Protein AF-A0A8J2Z0L4-F1 (afdb_monomer_lite)

Foldseek 3Di:
DEAAPLCCCVWVQLCQVVDPEDEYLAQAEPPCVLLNQLRVQLLVPAPRPRYHYLHQHQLNLFQQADLVDWAADLQFTDGNDPSSNVSSSVSLVSLLVSCLVVCAPAQEAEAEDCLRQQRTRSSNRNVSSVLVSCQVRFHKYKGWQHHEPSSVVVLLVQLVDQFFQDKDKGAGPVVSSVVSCVSSVVSVNNPDDPQFADDRIIMMGIGGHPPPPRDGHGQQQPKGAYRVCRGNVCVVDDRTDTRD

Organism: NCBI:txid1867774

Secondary structure (DSSP, 8-state):
-BSSTTHHHHHSTTTTTT-S--EEEE-SPTT-HHHHHHHHHHHHT---TT-EEEEEPP-S-TT-S-TTS--EETTEE--SSHHHHHHHHHHHHHHHHHHHHHHTT-SEEEE--TT-TTT-HHHHHHHHHHHHHHHHH-PEEEEE-EE-TTTHHHHHHHHTS--BSEEEEE---HHHHHHHHHHHHHHT---S-TTB---S-EEEEEEPPTT--PPPB--TTPEEEEGGGGBTT-TTS-SEEE--

InterPro domains:
  IPR024078 Putative deacetylase LmbE-like domain superfamily [G3DSA:3.40.50.10320] (1-188)
  IPR024078 Putative deacetylase LmbE-like domain superfamily [SSF102588] (2-174)

Structure (mmCIF, N/CA/C/O backbone):
data_AF-A0A8J2Z0L4-F1
#
_entry.id   AF-A0A8J2Z0L4-F1
#
loop_
_atom_site.group_PDB
_atom_site.i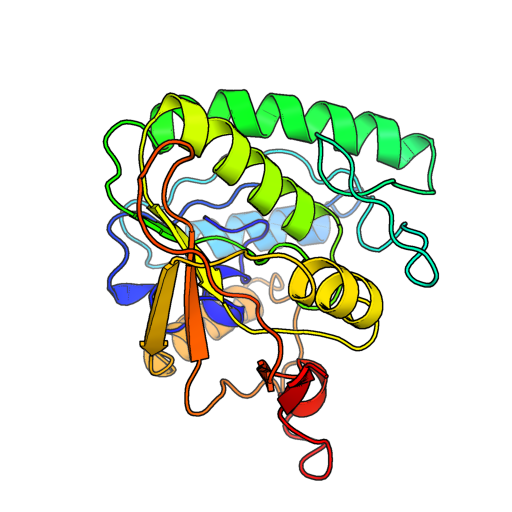d
_atom_site.type_symbol
_atom_site.label_atom_id
_atom_site.label_alt_id
_atom_site.label_comp_id
_atom_site.label_asym_id
_atom_site.label_entity_id
_atom_site.label_seq_id
_atom_site.pdbx_PDB_ins_code
_atom_site.Cartn_x
_atom_site.Cartn_y
_atom_site.Cartn_z
_atom_site.occupancy
_atom_site.B_iso_or_equiv
_atom_site.auth_seq_id
_atom_site.auth_comp_id
_atom_site.auth_asym_id
_atom_site.auth_atom_id
_atom_site.pdbx_PDB_model_num
ATOM 1 N N . MET A 1 1 ? -6.293 -4.686 0.723 1.00 95.56 1 MET A N 1
ATOM 2 C CA . MET A 1 1 ? -5.858 -4.142 -0.576 1.00 95.56 1 MET A CA 1
ATOM 3 C C . MET A 1 1 ? -4.370 -3.894 -0.530 1.00 95.56 1 MET A C 1
ATOM 5 O O . MET A 1 1 ? -3.933 -3.206 0.379 1.00 95.56 1 MET A O 1
ATOM 9 N N . VAL A 1 2 ? -3.596 -4.425 -1.472 1.00 98.31 2 VAL A N 1
ATOM 10 C CA . VAL A 1 2 ? -2.184 -4.047 -1.619 1.00 98.31 2 VAL A CA 1
ATOM 11 C C . VAL A 1 2 ? -1.804 -3.879 -3.085 1.00 98.31 2 VAL A C 1
ATOM 13 O O . VAL A 1 2 ? -2.473 -4.404 -3.976 1.00 98.31 2 VAL A O 1
ATOM 16 N N . ALA A 1 3 ? -0.747 -3.109 -3.327 1.00 98.50 3 ALA A N 1
ATOM 17 C CA . ALA A 1 3 ? -0.249 -2.818 -4.664 1.00 98.50 3 ALA A CA 1
ATOM 18 C C . ALA A 1 3 ? 0.345 -4.073 -5.302 1.00 98.50 3 ALA A C 1
ATOM 20 O O . ALA A 1 3 ? -0.135 -4.482 -6.355 1.00 98.50 3 ALA A O 1
ATOM 21 N N . HIS A 1 4 ? 1.314 -4.712 -4.648 1.00 98.19 4 HIS A N 1
ATOM 22 C CA . HIS A 1 4 ? 2.053 -5.835 -5.216 1.00 98.19 4 HIS A CA 1
ATOM 23 C C . HIS A 1 4 ? 1.941 -7.088 -4.339 1.00 98.19 4 HIS A C 1
ATOM 25 O O . HIS A 1 4 ? 1.788 -6.976 -3.123 1.00 98.19 4 HIS A O 1
ATOM 31 N N . PRO A 1 5 ? 2.055 -8.294 -4.918 1.00 97.81 5 PRO A N 1
ATOM 32 C CA . PRO A 1 5 ? 2.215 -9.506 -4.126 1.00 97.81 5 PRO A CA 1
ATOM 33 C C . PRO A 1 5 ? 3.504 -9.444 -3.306 1.00 97.81 5 PRO A C 1
ATOM 35 O O . PRO A 1 5 ? 4.559 -9.227 -3.897 1.00 97.81 5 PRO A O 1
ATOM 38 N N . ASP A 1 6 ? 3.391 -9.736 -2.009 1.00 96.88 6 ASP A N 1
ATOM 39 C CA . ASP A 1 6 ? 4.346 -9.593 -0.900 1.00 96.88 6 ASP A CA 1
ATOM 40 C C . ASP A 1 6 ? 4.101 -8.377 0.009 1.00 96.88 6 ASP A C 1
ATOM 42 O O . ASP A 1 6 ? 4.399 -8.450 1.206 1.00 96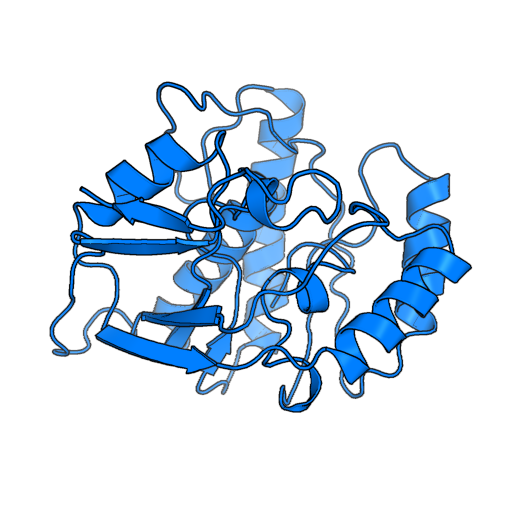.88 6 ASP A O 1
ATOM 46 N N . ASP A 1 7 ? 3.438 -7.329 -0.481 1.00 98.00 7 ASP A N 1
ATOM 47 C CA . ASP A 1 7 ? 3.068 -6.165 0.328 1.00 98.00 7 ASP A CA 1
ATOM 48 C C . ASP A 1 7 ? 2.110 -6.530 1.475 1.00 98.00 7 ASP A C 1
ATOM 50 O O . ASP A 1 7 ? 2.166 -5.920 2.545 1.00 98.00 7 ASP A O 1
ATOM 54 N N . GLU A 1 8 ? 1.238 -7.529 1.292 1.00 97.69 8 GLU A N 1
ATOM 55 C CA . GLU A 1 8 ? 0.246 -7.929 2.297 1.00 97.69 8 GLU A CA 1
ATOM 56 C C . GLU A 1 8 ? 0.913 -8.411 3.578 1.00 97.69 8 GLU A C 1
ATOM 58 O O . GLU A 1 8 ? 0.473 -8.083 4.679 1.00 97.69 8 GLU A O 1
ATOM 63 N N . ILE A 1 9 ? 2.028 -9.126 3.436 1.00 97.00 9 ILE A N 1
ATOM 64 C CA . ILE A 1 9 ? 2.814 -9.581 4.572 1.00 97.00 9 ILE A CA 1
ATOM 65 C C . ILE A 1 9 ? 3.880 -8.579 4.983 1.00 97.00 9 ILE A C 1
ATOM 67 O O . ILE A 1 9 ? 4.426 -8.760 6.058 1.00 97.00 9 ILE A O 1
ATOM 71 N N . LEU A 1 10 ? 4.213 -7.556 4.198 1.00 96.69 10 LEU A N 1
ATOM 72 C CA . LEU A 1 10 ? 5.195 -6.544 4.603 1.00 96.69 10 LEU A CA 1
ATOM 73 C C . LEU A 1 10 ? 4.558 -5.410 5.409 1.00 96.69 10 LEU A C 1
ATOM 75 O O . LEU A 1 10 ? 5.131 -4.982 6.409 1.00 96.69 10 LEU A O 1
ATOM 79 N N . TRP A 1 11 ? 3.379 -4.943 4.995 1.00 97.12 11 TRP A N 1
ATOM 80 C CA . TRP A 1 11 ? 2.794 -3.694 5.502 1.00 97.12 11 TRP A CA 1
ATOM 81 C C . TRP A 1 11 ? 1.471 -3.878 6.243 1.00 97.12 11 TRP A C 1
ATOM 83 O O . TRP A 1 11 ? 1.020 -2.943 6.906 1.00 97.12 11 TRP A O 1
ATOM 93 N N . LEU A 1 12 ? 0.851 -5.057 6.128 1.00 96.88 12 LEU A N 1
ATOM 94 C CA . LEU A 1 12 ? -0.432 -5.411 6.751 1.00 96.88 12 LEU A CA 1
ATOM 95 C C . LEU A 1 12 ? -0.375 -6.804 7.401 1.00 96.88 12 LEU A C 1
ATOM 97 O O . LEU A 1 12 ? -1.371 -7.528 7.468 1.00 96.88 12 LEU A O 1
ATOM 101 N N . SER A 1 13 ? 0.805 -7.186 7.889 1.00 95.06 13 SER A N 1
ATOM 102 C CA . SER A 1 13 ? 1.112 -8.544 8.342 1.00 95.06 13 SER A CA 1
ATOM 103 C C . SER A 1 13 ? 0.228 -9.038 9.492 1.00 95.06 13 SER A C 1
ATOM 105 O O . SER A 1 13 ? -0.040 -10.235 9.582 1.00 95.06 13 SER A O 1
ATOM 107 N N . GLY A 1 14 ? -0.265 -8.143 10.355 1.00 94.69 14 GLY A N 1
ATOM 108 C CA . GLY A 1 14 ? -1.206 -8.483 11.427 1.00 94.69 14 GLY A CA 1
ATOM 109 C C . GLY A 1 14 ? -2.625 -8.834 10.960 1.00 94.69 14 GLY A C 1
ATOM 110 O O . GLY A 1 14 ? -3.413 -9.351 11.747 1.00 94.69 14 GLY A O 1
ATOM 111 N N . LEU A 1 15 ? -2.972 -8.562 9.698 1.00 95.12 15 LEU A N 1
ATOM 112 C CA . LEU A 1 15 ? -4.344 -8.662 9.183 1.00 95.12 15 LEU A CA 1
ATOM 113 C C . LEU A 1 15 ? -4.546 -9.797 8.178 1.00 95.12 15 LEU A C 1
ATOM 115 O O . LEU A 1 15 ? -5.679 -10.198 7.936 1.00 95.12 15 LEU A O 1
ATOM 119 N N . VAL A 1 16 ? -3.470 -10.312 7.578 1.00 93.12 16 VAL A N 1
ATOM 120 C CA . VAL A 1 16 ? -3.550 -11.247 6.440 1.00 93.12 16 VAL A CA 1
ATOM 121 C C . VAL A 1 16 ? -4.409 -12.476 6.752 1.00 93.12 16 VAL A C 1
ATOM 123 O O . VAL A 1 16 ? -5.224 -12.876 5.928 1.00 93.12 16 VAL A O 1
ATOM 126 N N . SER A 1 17 ? -4.269 -13.047 7.949 1.00 91.81 17 SER A N 1
ATOM 127 C CA . SER A 1 17 ? -4.987 -14.265 8.354 1.00 91.81 17 SER A CA 1
ATOM 128 C C . SER A 1 17 ? -6.451 -14.036 8.742 1.00 91.81 17 SER A C 1
ATOM 130 O O . SER A 1 17 ? -7.216 -14.996 8.787 1.00 91.81 17 SER A O 1
ATOM 132 N N . SER A 1 18 ? -6.839 -12.798 9.057 1.00 92.25 18 SER A N 1
ATOM 133 C CA . SER A 1 18 ? -8.205 -12.433 9.462 1.00 92.25 18 SER A CA 1
ATOM 134 C C . SER A 1 18 ? -8.971 -11.670 8.381 1.00 92.25 18 SER A C 1
ATOM 136 O O . SER A 1 18 ? -10.165 -11.417 8.536 1.00 92.25 18 SER A O 1
ATOM 138 N N . ALA A 1 19 ? -8.306 -11.307 7.284 1.00 94.31 19 ALA A N 1
ATOM 139 C CA . ALA A 1 19 ? -8.928 -10.640 6.157 1.00 94.31 19 ALA A CA 1
ATOM 140 C C . ALA A 1 19 ? -9.962 -11.560 5.490 1.00 94.31 19 ALA A C 1
ATOM 142 O O . ALA A 1 19 ? -9.643 -12.675 5.082 1.00 94.31 19 ALA A O 1
ATOM 143 N N . GLY A 1 20 ? -11.192 -11.066 5.321 1.00 94.75 20 GLY A N 1
ATOM 144 C CA . GLY A 1 20 ? -12.213 -11.770 4.537 1.00 94.75 20 GLY A CA 1
ATOM 145 C C . GLY A 1 20 ? -11.834 -11.895 3.057 1.00 94.75 20 GLY A C 1
ATOM 146 O O . GLY A 1 20 ? -12.229 -12.850 2.394 1.00 94.75 20 GLY A O 1
ATOM 147 N N . GLN A 1 21 ? -11.039 -10.946 2.553 1.00 96.25 21 GLN A N 1
ATOM 148 C CA . GLN A 1 21 ? -10.487 -10.970 1.207 1.00 96.25 21 GLN A CA 1
ATOM 149 C C . GLN A 1 21 ? -9.130 -10.260 1.167 1.00 96.25 21 GLN A C 1
ATOM 151 O O . GLN A 1 21 ? -8.955 -9.192 1.759 1.00 96.25 21 GLN A O 1
ATOM 156 N N . VAL A 1 22 ? -8.178 -10.826 0.426 1.00 97.69 22 VAL A N 1
ATOM 157 C CA . VAL A 1 22 ? -6.929 -10.152 0.051 1.00 97.69 22 VAL A CA 1
ATOM 158 C C . VAL A 1 22 ? -7.002 -9.842 -1.434 1.00 97.69 22 VAL A C 1
ATOM 160 O O . VAL A 1 22 ? -7.463 -10.667 -2.217 1.00 97.69 22 VAL A O 1
ATOM 163 N N . VAL A 1 23 ? -6.561 -8.650 -1.823 1.00 98.56 23 VAL A N 1
ATOM 164 C CA . VAL A 1 23 ? -6.614 -8.212 -3.216 1.00 98.56 23 VAL A CA 1
ATOM 165 C C . VAL A 1 23 ? -5.272 -7.621 -3.617 1.00 98.56 23 VAL A C 1
ATOM 167 O O . VAL A 1 23 ? -4.786 -6.695 -2.953 1.00 98.56 23 VAL A O 1
ATOM 170 N N . PHE A 1 24 ? -4.711 -8.146 -4.702 1.00 98.69 24 PHE A N 1
ATOM 171 C CA . PHE A 1 24 ? -3.511 -7.641 -5.358 1.00 98.69 24 PHE A CA 1
ATOM 172 C C . PHE A 1 24 ? -3.906 -6.772 -6.544 1.00 98.69 24 PHE A C 1
ATOM 174 O O . PHE A 1 24 ? -4.678 -7.191 -7.406 1.00 98.69 24 PHE A O 1
ATOM 181 N N . CYS A 1 25 ? -3.404 -5.541 -6.565 1.00 98.75 25 CYS A N 1
ATOM 182 C CA . CYS A 1 25 ? -3.755 -4.585 -7.605 1.00 98.75 25 CYS A CA 1
ATOM 183 C C . CYS A 1 25 ? -2.937 -4.811 -8.879 1.00 98.75 25 CYS A C 1
ATOM 185 O O . CYS A 1 25 ? -3.502 -4.935 -9.967 1.00 98.75 25 CYS A O 1
ATOM 187 N N . PHE A 1 26 ? -1.613 -4.872 -8.741 1.00 98.50 26 PHE A N 1
ATOM 188 C CA . PHE A 1 26 ? -0.694 -4.969 -9.863 1.00 98.50 26 PHE A CA 1
ATOM 189 C C . PHE A 1 26 ? -0.184 -6.398 -10.057 1.00 98.50 26 PHE A C 1
ATOM 191 O O . PHE A 1 26 ? 0.368 -7.015 -9.144 1.00 98.50 26 PHE A O 1
ATOM 198 N N . GLY A 1 27 ? -0.356 -6.902 -11.279 1.00 95.19 27 GLY A N 1
ATOM 199 C CA . GLY A 1 27 ? 0.087 -8.223 -11.710 1.00 95.19 27 GLY A CA 1
ATOM 200 C C . GLY A 1 27 ? 1.511 -8.174 -12.238 1.00 95.19 27 GLY A C 1
ATOM 201 O O . GLY A 1 27 ? 2.464 -8.369 -11.490 1.00 95.19 27 GLY A O 1
ATOM 202 N N . ASP A 1 28 ? 1.674 -7.920 -13.533 1.00 95.44 28 ASP A N 1
ATOM 203 C CA . ASP A 1 28 ? 2.975 -7.997 -14.196 1.00 95.44 28 ASP A CA 1
ATOM 204 C C . ASP A 1 28 ? 3.846 -6.755 -13.932 1.00 95.44 28 ASP A C 1
ATOM 206 O O . ASP A 1 28 ? 3.432 -5.635 -14.252 1.00 95.44 28 ASP A O 1
ATOM 210 N N . PRO A 1 29 ? 5.075 -6.930 -13.404 1.00 95.75 29 PRO A N 1
ATOM 211 C CA . PRO A 1 29 ? 6.009 -5.831 -13.257 1.00 95.75 29 PRO A CA 1
ATOM 212 C C . PRO A 1 29 ? 6.529 -5.331 -14.606 1.00 95.75 29 PRO A C 1
ATOM 214 O O . PRO A 1 29 ? 6.881 -6.118 -15.494 1.00 95.75 29 PRO A O 1
ATOM 217 N N . PHE A 1 30 ? 6.625 -4.006 -14.727 1.00 96.62 30 PHE A N 1
ATOM 218 C CA . PHE A 1 30 ? 6.983 -3.316 -15.965 1.00 96.62 30 PHE A CA 1
ATOM 219 C C . PHE A 1 30 ? 8.345 -3.791 -16.496 1.00 96.62 30 PHE A C 1
ATOM 221 O O . PHE A 1 30 ? 9.338 -3.786 -15.765 1.00 96.62 30 PHE A O 1
ATOM 228 N N . GLU A 1 31 ? 8.376 -4.228 -17.761 1.00 96.00 31 GLU A N 1
ATOM 229 C CA . GLU A 1 31 ? 9.572 -4.707 -18.481 1.00 96.00 31 GLU A CA 1
ATOM 230 C C . GLU A 1 31 ? 10.364 -5.823 -17.768 1.00 96.00 31 GLU A C 1
ATOM 232 O O . GLU A 1 31 ? 11.568 -6.000 -17.967 1.00 96.00 31 GLU A O 1
ATOM 237 N N . ARG A 1 32 ? 9.696 -6.629 -16.930 1.00 95.62 32 ARG A N 1
ATOM 238 C CA . ARG A 1 32 ? 10.339 -7.695 -16.144 1.00 95.62 32 ARG A CA 1
ATOM 239 C C . ARG A 1 32 ? 9.655 -9.050 -16.342 1.00 95.62 32 ARG A C 1
ATOM 241 O O . ARG A 1 32 ? 9.162 -9.631 -15.375 1.00 95.62 32 ARG A O 1
ATOM 248 N N . PRO A 1 33 ? 9.686 -9.635 -17.555 1.00 96.25 33 PRO A N 1
ATOM 249 C CA . PRO A 1 33 ? 8.936 -10.855 -17.874 1.00 96.25 33 PRO A CA 1
ATOM 250 C C . PRO A 1 33 ? 9.318 -12.068 -17.009 1.00 96.25 33 PRO A C 1
ATOM 252 O O . PRO A 1 33 ? 8.460 -12.873 -16.654 1.00 96.25 33 PRO A O 1
ATOM 255 N N . LYS A 1 34 ? 10.594 -12.191 -16.608 1.00 96.06 34 LYS A N 1
ATOM 256 C CA . LYS A 1 34 ? 11.035 -13.257 -15.689 1.00 96.06 34 LYS A CA 1
ATOM 257 C C . LYS A 1 34 ? 10.409 -13.107 -14.299 1.00 96.06 34 LYS A C 1
ATOM 259 O O . LYS A 1 34 ? 9.947 -14.093 -13.733 1.00 96.06 34 LYS A O 1
ATOM 264 N N . LEU A 1 35 ? 10.369 -11.879 -13.774 1.00 95.62 35 LEU A N 1
ATOM 265 C CA . LEU A 1 35 ? 9.741 -11.593 -12.483 1.00 95.62 35 LEU A CA 1
ATOM 266 C C . LEU A 1 35 ? 8.216 -11.726 -12.570 1.00 95.62 35 LEU A C 1
ATOM 268 O O . LEU A 1 35 ? 7.610 -12.231 -11.636 1.00 95.62 35 LEU A O 1
ATOM 272 N N . ALA A 1 36 ? 7.607 -11.353 -13.697 1.00 96.94 36 ALA A N 1
ATOM 273 C CA . ALA A 1 36 ? 6.185 -11.559 -13.956 1.00 96.94 36 ALA A CA 1
ATOM 274 C C . ALA A 1 36 ? 5.799 -13.044 -13.861 1.00 96.94 36 ALA A C 1
ATOM 276 O O . ALA A 1 36 ? 4.887 -13.412 -13.123 1.00 96.94 36 ALA A O 1
ATOM 277 N N . ALA A 1 37 ? 6.552 -13.921 -14.535 1.00 97.62 37 ALA A N 1
ATOM 278 C CA . ALA A 1 37 ? 6.336 -15.364 -14.458 1.00 97.62 37 ALA A CA 1
ATOM 279 C C . ALA A 1 37 ? 6.510 -15.903 -13.026 1.00 97.62 37 ALA A C 1
ATOM 281 O O . ALA A 1 37 ? 5.658 -16.651 -12.548 1.00 97.62 37 ALA A O 1
ATOM 282 N N . ALA A 1 38 ? 7.572 -15.485 -12.330 1.00 97.75 38 ALA A N 1
ATOM 283 C CA . ALA A 1 38 ? 7.817 -15.833 -10.930 1.00 97.75 38 ALA A CA 1
ATOM 284 C C . ALA A 1 38 ? 6.669 -15.394 -10.005 1.00 97.75 38 ALA A C 1
ATOM 286 O O . ALA A 1 38 ? 6.197 -16.176 -9.180 1.00 97.75 38 ALA A O 1
ATOM 287 N N . ARG A 1 39 ? 6.185 -14.157 -10.164 1.00 97.62 39 ARG A N 1
ATOM 288 C CA . ARG A 1 39 ? 5.098 -13.580 -9.367 1.00 97.62 39 ARG A CA 1
ATOM 289 C C . ARG A 1 39 ? 3.788 -14.325 -9.589 1.00 97.62 39 ARG A C 1
ATOM 291 O O . ARG A 1 39 ? 3.176 -14.729 -8.609 1.00 97.62 39 ARG A O 1
ATOM 298 N N . ARG A 1 40 ? 3.406 -14.611 -10.840 1.00 97.69 40 ARG A N 1
ATOM 299 C CA . ARG A 1 40 ? 2.208 -15.418 -11.140 1.00 97.69 40 ARG A CA 1
ATOM 300 C C . ARG A 1 40 ? 2.266 -16.802 -10.494 1.00 97.69 40 ARG A C 1
ATOM 302 O O . ARG A 1 40 ? 1.280 -17.250 -9.918 1.00 97.69 40 ARG A O 1
ATOM 309 N N . GLN A 1 41 ? 3.425 -17.464 -10.542 1.00 98.06 41 GLN A N 1
ATOM 310 C CA . GLN A 1 41 ? 3.609 -18.757 -9.875 1.00 98.06 41 GLN A CA 1
ATOM 311 C C . GLN A 1 41 ? 3.509 -18.644 -8.350 1.00 98.06 41 GLN A C 1
ATOM 313 O O . GLN A 1 41 ? 2.895 -19.500 -7.721 1.00 98.06 41 GLN A O 1
ATOM 318 N N . ALA A 1 42 ? 4.091 -17.596 -7.759 1.00 98.06 42 ALA A N 1
ATOM 319 C CA . ALA A 1 42 ? 4.007 -17.359 -6.323 1.00 98.06 42 ALA A CA 1
ATOM 320 C C . ALA A 1 42 ? 2.561 -17.114 -5.881 1.00 98.06 42 ALA A C 1
ATOM 322 O O . ALA A 1 42 ? 2.099 -17.785 -4.965 1.00 98.06 42 ALA A O 1
ATOM 323 N N . VAL A 1 43 ? 1.846 -16.219 -6.570 1.00 97.75 43 VAL A N 1
ATOM 324 C CA . VAL A 1 43 ? 0.437 -15.889 -6.312 1.00 97.75 43 VAL A CA 1
ATOM 325 C C . VAL A 1 43 ? -0.440 -17.139 -6.381 1.00 97.75 43 VAL A C 1
ATOM 327 O O . VAL A 1 43 ? -1.188 -17.407 -5.446 1.00 97.75 43 VAL A O 1
ATOM 330 N N . ALA A 1 44 ? -0.285 -17.959 -7.425 1.00 97.19 44 ALA A N 1
ATOM 331 C CA . ALA A 1 44 ? -1.029 -19.212 -7.571 1.00 97.19 44 ALA A CA 1
ATOM 332 C C . ALA A 1 44 ? -0.735 -20.241 -6.460 1.00 97.19 44 ALA A C 1
ATOM 334 O O . ALA A 1 44 ? -1.541 -21.135 -6.214 1.00 97.19 44 ALA A O 1
ATOM 335 N N . ALA A 1 45 ? 0.419 -20.134 -5.795 1.00 97.75 45 ALA A N 1
ATOM 336 C CA . ALA A 1 45 ? 0.834 -21.021 -4.712 1.00 97.75 45 ALA A CA 1
ATOM 337 C C . ALA A 1 45 ? 0.496 -20.484 -3.307 1.00 97.75 45 ALA A C 1
ATOM 339 O O . ALA A 1 45 ? 0.751 -21.180 -2.315 1.00 97.75 45 ALA A O 1
ATOM 340 N N . LEU A 1 46 ? -0.039 -19.263 -3.184 1.00 96.81 46 LEU A N 1
ATOM 341 C CA . LEU A 1 46 ? -0.386 -18.687 -1.887 1.00 96.81 46 LEU A CA 1
ATOM 342 C C . LEU A 1 46 ? -1.623 -19.377 -1.301 1.00 96.81 46 LEU A C 1
ATOM 344 O O . LEU A 1 46 ? -2.654 -19.478 -1.963 1.00 96.81 46 LEU A O 1
ATOM 348 N N . PRO A 1 47 ? -1.577 -19.796 -0.027 1.00 93.56 47 PRO A N 1
ATOM 349 C CA . PRO A 1 47 ? -2.728 -20.373 0.653 1.00 93.56 47 PRO A CA 1
ATOM 350 C C . PRO A 1 47 ? -3.633 -19.256 1.203 1.00 93.56 47 PRO A C 1
ATOM 352 O O . PRO A 1 47 ? -3.876 -19.193 2.407 1.00 93.56 47 PRO A O 1
ATOM 355 N N . LEU A 1 48 ? -4.080 -18.357 0.322 1.00 91.38 48 LEU A N 1
ATOM 356 C CA . LEU A 1 48 ? -4.957 -17.228 0.630 1.00 91.38 48 LEU A CA 1
ATOM 357 C C . LEU A 1 48 ? -6.356 -17.486 0.058 1.00 91.38 48 LEU A C 1
ATOM 359 O O . LEU A 1 48 ? -6.571 -17.283 -1.140 1.00 91.38 48 LEU A O 1
ATOM 363 N N . PRO A 1 49 ? -7.316 -17.953 0.875 1.00 85.56 49 PRO A N 1
ATOM 364 C CA . PRO A 1 49 ? -8.683 -18.110 0.405 1.00 85.56 49 PRO A CA 1
ATOM 365 C C . PRO A 1 49 ? -9.264 -16.745 0.022 1.00 85.56 49 PRO A C 1
ATOM 367 O O . PRO A 1 49 ? -9.025 -15.744 0.692 1.00 85.56 49 PRO A O 1
ATOM 370 N N . GLY A 1 50 ? -10.018 -16.707 -1.077 1.00 86.75 50 GLY A N 1
ATOM 371 C CA . GLY A 1 50 ? -10.648 -15.475 -1.553 1.00 86.75 50 GLY A CA 1
ATOM 372 C C . GLY A 1 50 ? -9.683 -14.455 -2.160 1.00 86.75 50 GLY A C 1
ATOM 373 O O . GLY A 1 50 ? -10.094 -13.323 -2.384 1.00 86.75 50 GLY A O 1
ATOM 374 N N . LEU A 1 51 ? -8.427 -14.818 -2.442 1.00 96.50 51 LEU A N 1
ATOM 375 C CA . LEU A 1 51 ? -7.494 -13.924 -3.125 1.00 96.50 51 LEU A CA 1
ATOM 376 C C . LEU A 1 51 ? -8.060 -13.455 -4.474 1.00 96.50 51 LEU A C 1
ATOM 378 O O . LEU A 1 51 ? -8.380 -14.270 -5.339 1.00 96.50 51 LEU A O 1
ATOM 382 N N . VAL A 1 52 ? -8.129 -12.139 -4.657 1.00 97.75 52 VAL A N 1
ATOM 383 C CA . VAL A 1 52 ? -8.440 -11.504 -5.939 1.00 97.75 52 VAL A CA 1
ATOM 384 C C . VAL A 1 52 ? -7.170 -10.877 -6.487 1.00 97.75 52 VAL A C 1
ATOM 386 O O . VAL A 1 52 ? -6.531 -10.059 -5.834 1.00 97.75 52 VAL A O 1
ATOM 389 N N . ASP A 1 53 ? -6.811 -11.235 -7.709 1.00 97.62 53 ASP A N 1
ATOM 390 C CA . ASP A 1 53 ? -5.695 -10.619 -8.410 1.00 97.62 53 ASP A CA 1
ATOM 391 C C . ASP A 1 53 ? -6.231 -9.830 -9.602 1.00 97.62 53 ASP A C 1
ATOM 393 O O . ASP A 1 53 ? -6.763 -10.402 -10.555 1.00 97.62 53 ASP A O 1
ATOM 397 N N . LEU A 1 54 ? -6.135 -8.501 -9.525 1.00 98.31 54 LEU A N 1
ATOM 398 C CA . LEU A 1 54 ? -6.662 -7.612 -10.555 1.00 98.31 54 LEU A CA 1
ATOM 399 C C . LEU A 1 54 ? -5.796 -7.591 -11.809 1.00 98.31 54 LEU A C 1
ATOM 401 O O . LEU A 1 54 ? -6.281 -7.123 -12.841 1.00 98.31 54 LEU A O 1
ATOM 405 N N . GLN A 1 55 ? -4.548 -8.067 -11.738 1.00 97.38 55 GLN A N 1
ATOM 406 C CA . GLN A 1 55 ? -3.645 -8.178 -12.882 1.00 97.38 55 GLN A CA 1
ATOM 407 C C . GLN A 1 55 ? -3.487 -6.860 -13.673 1.00 97.38 55 GLN A C 1
ATOM 409 O O . GLN A 1 55 ? -3.353 -6.870 -14.898 1.00 97.38 55 GLN A O 1
ATOM 414 N N . ILE A 1 56 ? -3.522 -5.702 -12.998 1.00 98.44 56 ILE A N 1
ATOM 415 C CA . ILE A 1 56 ? -3.222 -4.412 -13.642 1.00 98.44 56 ILE A CA 1
ATOM 416 C C . ILE A 1 56 ? -1.707 -4.367 -13.910 1.00 98.44 56 ILE A C 1
ATOM 418 O O . ILE A 1 56 ? -0.931 -4.727 -13.024 1.00 98.44 56 ILE A O 1
ATOM 422 N N . PRO A 1 57 ? -1.239 -3.978 -15.106 1.00 96.88 57 PRO A N 1
ATOM 423 C CA . PRO A 1 57 ? 0.195 -3.866 -15.358 1.00 96.88 57 PRO A CA 1
ATOM 424 C C . PRO A 1 57 ? 0.811 -2.729 -14.534 1.00 96.88 57 PRO A C 1
ATOM 426 O O . PRO A 1 57 ? 0.226 -1.652 -14.413 1.00 96.88 57 PRO A O 1
ATOM 429 N N . GLU A 1 58 ? 2.014 -2.934 -13.993 1.00 98.06 58 GLU A N 1
ATOM 430 C CA . GLU A 1 58 ? 2.747 -1.840 -13.343 1.00 98.06 58 GLU A CA 1
ATOM 431 C C . GLU A 1 58 ? 3.083 -0.730 -14.358 1.00 98.06 58 GLU A C 1
ATOM 433 O O . GLU A 1 58 ? 3.459 -0.969 -15.509 1.00 98.06 58 GLU A O 1
ATOM 438 N N . SER A 1 59 ? 2.994 0.514 -13.905 1.00 97.81 59 SER A N 1
ATOM 439 C CA . SER A 1 59 ? 3.307 1.727 -14.666 1.00 97.81 59 SER A CA 1
ATOM 440 C C . SER A 1 59 ? 4.801 1.874 -14.971 1.00 97.81 59 SER A C 1
ATOM 442 O O . SER A 1 59 ? 5.192 2.593 -15.894 1.00 97.81 59 SER A O 1
ATOM 444 N N . GLY A 1 60 ? 5.655 1.228 -14.174 1.00 97.31 60 GLY A N 1
ATOM 445 C CA . GLY A 1 60 ? 7.099 1.447 -14.174 1.00 97.31 60 GLY A CA 1
ATOM 446 C C . GLY A 1 60 ? 7.533 2.733 -13.459 1.00 97.31 60 GLY A C 1
ATOM 447 O O . GLY A 1 60 ? 8.728 3.014 -13.418 1.00 97.31 60 GLY A O 1
ATOM 448 N N . ALA A 1 61 ? 6.604 3.490 -12.856 1.00 97.00 61 ALA A N 1
ATOM 449 C CA . ALA A 1 61 ? 6.915 4.738 -12.159 1.00 97.00 61 ALA A CA 1
ATOM 450 C C . ALA A 1 61 ? 7.774 4.508 -10.908 1.00 97.00 61 ALA A C 1
ATOM 452 O O . ALA A 1 61 ? 8.680 5.290 -10.654 1.00 97.00 61 ALA A O 1
ATOM 453 N N . ARG A 1 62 ? 7.548 3.423 -10.153 1.00 93.88 62 ARG A N 1
ATOM 454 C CA . ARG A 1 62 ? 8.344 2.993 -8.982 1.00 93.88 62 ARG A CA 1
ATOM 455 C C . ARG A 1 62 ? 8.642 4.111 -7.972 1.00 93.88 62 ARG A C 1
ATOM 457 O O . ARG A 1 62 ? 7.910 4.280 -7.006 1.00 93.88 62 ARG A O 1
ATOM 464 N N . PHE A 1 63 ? 9.740 4.845 -8.167 1.00 96.56 63 PHE A N 1
ATOM 465 C CA . PHE A 1 63 ? 10.219 5.924 -7.294 1.00 96.56 63 PHE A CA 1
ATOM 466 C C . PHE A 1 63 ? 10.301 7.290 -7.989 1.00 96.56 63 PHE A C 1
ATOM 468 O O . PHE A 1 63 ? 10.822 8.229 -7.387 1.00 96.56 63 PHE A O 1
ATOM 475 N N . SER A 1 64 ? 9.832 7.401 -9.232 1.00 96.75 64 SER A N 1
ATOM 476 C CA . SER A 1 64 ? 9.912 8.589 -10.084 1.00 96.75 64 SER A CA 1
ATOM 477 C C . SER A 1 64 ? 8.959 9.682 -9.606 1.00 96.75 64 SER A C 1
ATOM 479 O O . SER A 1 64 ? 7.908 9.889 -10.194 1.00 96.75 64 SER A O 1
ATOM 481 N N . ALA A 1 65 ? 9.322 10.359 -8.522 1.00 97.81 65 ALA A N 1
ATOM 482 C CA . ALA A 1 65 ? 8.672 11.557 -8.002 1.00 97.81 65 ALA A CA 1
ATOM 483 C C . ALA A 1 65 ? 9.742 12.486 -7.405 1.00 97.81 65 ALA A C 1
ATOM 485 O O . ALA A 1 65 ? 10.819 12.027 -7.006 1.00 97.81 65 ALA A O 1
ATOM 486 N N . ASP A 1 66 ? 9.457 13.785 -7.306 1.00 97.38 66 ASP A N 1
ATOM 487 C CA . ASP A 1 66 ? 10.316 14.705 -6.556 1.00 97.38 66 ASP A CA 1
ATOM 488 C C . ASP A 1 66 ? 10.080 14.518 -5.054 1.00 97.38 66 ASP A C 1
ATOM 490 O O . ASP A 1 66 ? 9.215 15.142 -4.450 1.00 97.38 66 ASP A O 1
ATOM 494 N N . TRP A 1 67 ? 10.869 13.654 -4.423 1.00 96.56 67 TRP A N 1
ATOM 495 C CA . TRP A 1 67 ? 10.760 13.393 -2.986 1.00 96.56 67 TRP A CA 1
ATOM 496 C C . TRP A 1 67 ? 11.301 14.519 -2.105 1.00 96.56 67 TRP A C 1
ATOM 498 O O . TRP A 1 67 ? 11.100 14.478 -0.894 1.00 96.56 67 TRP A O 1
ATOM 508 N N . THR A 1 68 ? 11.966 15.528 -2.674 1.00 95.81 68 THR A N 1
ATOM 509 C CA . THR A 1 68 ? 12.360 16.728 -1.922 1.00 95.81 68 THR A CA 1
ATOM 510 C C . THR A 1 68 ? 11.185 17.687 -1.766 1.00 95.81 68 THR A C 1
ATOM 512 O O . THR A 1 68 ? 11.085 18.376 -0.749 1.00 95.81 68 THR A O 1
ATOM 515 N N . ARG A 1 69 ? 10.276 17.699 -2.750 1.00 96.06 69 ARG A N 1
ATOM 516 C CA . ARG A 1 69 ? 9.050 18.504 -2.781 1.00 96.06 69 ARG A CA 1
ATOM 517 C C . ARG A 1 69 ? 7.884 17.680 -3.347 1.00 96.06 69 ARG A C 1
ATOM 519 O O . ARG A 1 69 ? 7.379 17.998 -4.424 1.00 96.06 69 ARG A O 1
ATOM 526 N N . PRO A 1 70 ? 7.454 16.616 -2.644 1.00 97.19 70 PRO A N 1
ATOM 527 C CA . PRO A 1 70 ? 6.462 15.694 -3.175 1.00 97.19 70 PRO A CA 1
ATOM 528 C C . PRO A 1 70 ? 5.114 16.393 -3.323 1.00 97.19 70 PRO A C 1
ATOM 530 O O . PRO A 1 70 ? 4.625 17.019 -2.383 1.00 97.19 70 PRO A O 1
ATOM 533 N N . ARG A 1 71 ? 4.497 16.265 -4.499 1.00 97.62 71 ARG A N 1
ATOM 534 C CA . ARG A 1 71 ? 3.175 16.829 -4.787 1.00 97.62 71 ARG A CA 1
ATOM 535 C C . ARG A 1 71 ? 2.182 15.715 -5.050 1.00 97.62 71 ARG A C 1
ATOM 537 O O . ARG A 1 71 ? 2.340 14.950 -5.998 1.00 97.62 71 ARG A O 1
ATOM 544 N N . LEU A 1 72 ? 1.163 15.619 -4.203 1.00 97.94 72 LEU A N 1
ATOM 545 C CA . LEU A 1 72 ? 0.066 14.689 -4.433 1.00 97.94 72 LEU A CA 1
ATOM 546 C C . LEU A 1 72 ? -0.819 15.177 -5.585 1.00 97.94 72 LEU A C 1
ATOM 548 O O . LEU A 1 72 ? -1.048 16.374 -5.745 1.00 97.94 72 LEU A O 1
ATOM 552 N N . THR A 1 73 ? -1.364 14.232 -6.338 1.00 97.69 73 THR A N 1
ATOM 553 C CA . THR A 1 73 ? -2.337 14.458 -7.412 1.00 97.69 73 THR A CA 1
ATOM 554 C C . THR A 1 73 ? -3.622 13.680 -7.104 1.00 97.69 73 THR A C 1
ATOM 556 O O . THR A 1 73 ? -3.624 12.834 -6.199 1.00 97.69 73 THR A O 1
ATOM 559 N N . PRO A 1 74 ? -4.722 13.905 -7.847 1.00 96.12 74 PRO A N 1
ATOM 560 C CA . PRO A 1 74 ? -5.911 13.060 -7.730 1.00 96.12 74 PRO A CA 1
ATOM 561 C C . PRO A 1 74 ? -5.621 11.567 -7.961 1.00 96.12 74 PRO A C 1
ATOM 563 O O . PRO A 1 74 ? -6.222 10.721 -7.306 1.00 96.12 74 PRO A O 1
ATOM 566 N N . SER A 1 75 ? -4.666 11.245 -8.842 1.00 96.81 75 SER A N 1
ATOM 567 C CA . SER A 1 75 ? -4.294 9.873 -9.211 1.00 96.81 75 SER A CA 1
ATOM 568 C C . SER A 1 75 ? -3.229 9.229 -8.313 1.00 96.81 75 SER A C 1
ATOM 570 O O . SER A 1 75 ? -2.907 8.054 -8.502 1.00 96.81 75 SER A O 1
ATOM 572 N N . GLY A 1 76 ? -2.658 9.971 -7.356 1.00 98.00 76 GLY A N 1
ATOM 573 C CA . GLY A 1 76 ? -1.529 9.507 -6.551 1.00 98.00 76 GLY A CA 1
ATOM 574 C C . GLY A 1 76 ? -0.565 10.631 -6.182 1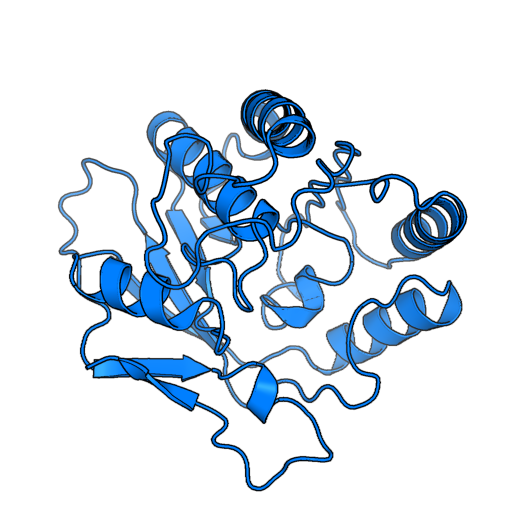.00 98.00 76 GLY A C 1
ATOM 575 O O . GLY A 1 76 ? -0.877 11.505 -5.367 1.00 98.00 76 GLY A O 1
ATOM 576 N N . ILE A 1 77 ? 0.619 10.581 -6.785 1.00 98.50 77 ILE A N 1
ATOM 577 C CA . ILE A 1 77 ? 1.697 11.567 -6.679 1.00 98.50 77 ILE A CA 1
ATOM 578 C C . ILE A 1 77 ? 2.144 11.990 -8.080 1.00 98.50 77 ILE A C 1
ATOM 580 O O . ILE A 1 77 ? 2.007 11.233 -9.040 1.00 98.50 77 ILE A O 1
ATOM 584 N N . GLU A 1 78 ? 2.683 13.197 -8.206 1.00 98.38 78 GLU A N 1
ATOM 585 C CA . GLU A 1 78 ? 3.264 13.679 -9.452 1.00 98.38 78 GLU A CA 1
ATOM 586 C C . GLU A 1 78 ? 4.478 12.828 -9.846 1.00 98.38 78 GLU A C 1
ATOM 588 O O . GLU A 1 78 ? 5.487 12.775 -9.135 1.00 98.38 78 GLU A O 1
ATOM 593 N N . VAL A 1 79 ? 4.364 12.166 -10.999 1.00 98.44 79 VAL A N 1
ATOM 594 C CA . VAL A 1 79 ? 5.424 11.334 -11.566 1.00 98.44 79 VAL A CA 1
ATOM 595 C C . VAL A 1 79 ? 6.325 12.182 -12.462 1.00 98.44 79 VAL A C 1
ATOM 597 O O . VAL A 1 79 ? 5.838 12.868 -13.357 1.00 98.44 79 VAL A O 1
ATOM 600 N N . THR A 1 80 ? 7.638 12.129 -12.225 1.00 97.62 80 THR A N 1
ATOM 601 C CA . THR A 1 80 ? 8.635 12.956 -12.937 1.00 97.62 80 THR A CA 1
ATOM 602 C C . THR A 1 80 ? 9.057 12.396 -14.295 1.00 97.62 80 THR A C 1
ATOM 604 O O . THR A 1 80 ? 9.617 13.129 -15.103 1.00 97.62 80 THR A O 1
ATOM 607 N N . ASP A 1 81 ? 8.814 11.110 -14.548 1.00 96.25 81 ASP A N 1
ATOM 608 C CA . ASP A 1 81 ? 9.061 10.466 -15.841 1.00 96.25 81 ASP A CA 1
ATOM 609 C C . ASP A 1 81 ? 7.794 10.528 -16.705 1.00 96.25 81 ASP A C 1
ATOM 611 O O . ASP A 1 81 ? 6.780 9.921 -16.360 1.00 96.25 81 ASP A O 1
ATOM 615 N N . ASP A 1 82 ? 7.837 11.254 -17.825 1.00 94.69 82 ASP A N 1
ATOM 616 C CA . ASP A 1 82 ? 6.653 11.517 -18.656 1.00 94.69 82 ASP A CA 1
ATOM 617 C C . ASP A 1 82 ? 6.011 10.234 -19.212 1.00 94.69 82 ASP A C 1
ATOM 619 O O . ASP A 1 82 ? 4.782 10.113 -19.246 1.00 94.69 82 ASP A O 1
ATOM 623 N N . ALA A 1 83 ? 6.826 9.256 -19.622 1.00 93.50 83 ALA A N 1
ATOM 624 C CA . ALA A 1 83 ? 6.334 8.004 -20.192 1.00 93.50 83 ALA A CA 1
ATOM 625 C C . ALA A 1 83 ? 5.638 7.137 -19.129 1.00 93.50 83 ALA A C 1
ATOM 627 O O . ALA A 1 83 ? 4.574 6.567 -19.383 1.00 93.50 83 ALA A O 1
ATOM 628 N N . ALA A 1 84 ? 6.216 7.041 -17.932 1.00 97.50 84 ALA A N 1
ATOM 629 C CA . ALA A 1 84 ? 5.621 6.353 -16.796 1.00 97.50 84 ALA A CA 1
ATOM 630 C C . ALA A 1 84 ? 4.409 7.103 -16.242 1.00 97.50 84 ALA A C 1
ATOM 632 O O . ALA A 1 84 ? 3.456 6.445 -15.831 1.00 97.50 84 ALA A O 1
ATOM 633 N N . ARG A 1 85 ? 4.394 8.443 -16.278 1.00 98.12 85 ARG A N 1
ATOM 634 C CA . ARG A 1 85 ? 3.261 9.261 -15.822 1.00 98.12 85 ARG A CA 1
ATOM 635 C C . ARG A 1 85 ? 1.979 8.916 -16.572 1.00 98.12 85 ARG A C 1
ATOM 637 O O . ARG A 1 85 ? 0.967 8.669 -15.927 1.00 98.12 85 ARG A O 1
ATOM 644 N N . ALA A 1 86 ? 2.027 8.818 -17.901 1.00 97.69 86 ALA A N 1
ATOM 645 C CA . ALA A 1 86 ? 0.845 8.466 -18.692 1.00 97.69 86 ALA A CA 1
ATOM 646 C C . ALA A 1 86 ? 0.270 7.088 -18.302 1.00 97.69 86 ALA A C 1
ATOM 648 O O . ALA A 1 86 ? -0.939 6.938 -18.128 1.00 97.69 86 ALA A O 1
ATOM 649 N N . ARG A 1 87 ? 1.137 6.082 -18.098 1.00 98.25 87 ARG A N 1
ATOM 650 C CA . ARG A 1 87 ? 0.716 4.746 -17.632 1.00 98.25 87 ARG A CA 1
ATOM 651 C C . ARG A 1 87 ? 0.197 4.776 -16.198 1.00 98.25 87 ARG A C 1
ATOM 653 O O . ARG A 1 87 ? -0.797 4.131 -15.897 1.00 98.25 87 ARG A O 1
ATOM 660 N N . TYR A 1 88 ? 0.851 5.535 -15.325 1.00 98.56 88 TYR A N 1
ATOM 661 C CA . TYR A 1 88 ? 0.444 5.719 -13.939 1.00 98.56 88 TYR A CA 1
ATOM 662 C C . TYR A 1 88 ? -0.955 6.341 -13.860 1.00 98.56 88 TYR A C 1
ATOM 664 O O . TYR A 1 88 ? -1.823 5.811 -13.180 1.00 98.56 88 TYR A O 1
ATOM 672 N N . GLU A 1 89 ? -1.236 7.405 -14.606 1.00 98.19 89 GLU A N 1
ATOM 673 C CA . GLU A 1 89 ? -2.566 8.027 -14.627 1.00 98.19 89 GLU A CA 1
ATOM 674 C C . GLU A 1 89 ? -3.644 7.096 -15.203 1.00 98.19 89 GLU A C 1
ATOM 676 O O . GLU A 1 89 ? -4.737 7.009 -14.642 1.00 98.19 89 GLU A O 1
ATOM 681 N N . ALA A 1 90 ? -3.328 6.331 -16.253 1.00 98.25 90 ALA A N 1
ATOM 682 C CA . ALA A 1 90 ? -4.232 5.309 -16.781 1.00 98.25 90 ALA A CA 1
ATOM 683 C C . ALA A 1 90 ? -4.518 4.195 -15.754 1.00 98.25 90 ALA A C 1
ATOM 685 O O . ALA A 1 90 ? -5.668 3.780 -15.590 1.00 98.25 90 ALA A O 1
ATOM 686 N N . ASN A 1 91 ? -3.496 3.758 -15.010 1.00 98.62 91 ASN A N 1
ATOM 687 C CA . ASN A 1 91 ? -3.635 2.752 -13.959 1.00 98.62 91 ASN A CA 1
ATOM 688 C C . ASN A 1 91 ? -4.597 3.198 -12.855 1.00 98.62 91 ASN A C 1
ATOM 690 O O . ASN A 1 91 ? -5.359 2.372 -12.363 1.00 98.62 91 ASN A O 1
ATOM 694 N N . PHE A 1 92 ? -4.623 4.484 -12.491 1.00 98.75 92 PHE A N 1
ATOM 695 C CA . PHE A 1 92 ? -5.586 4.989 -11.508 1.00 98.75 92 PHE A CA 1
ATOM 696 C C . PHE A 1 92 ? -7.037 4.759 -11.950 1.00 98.75 92 PHE A C 1
ATOM 698 O O . PHE A 1 92 ? -7.853 4.287 -11.160 1.00 98.75 92 PHE A O 1
ATOM 705 N N . LEU A 1 93 ? -7.357 5.034 -13.218 1.00 98.50 93 LEU A N 1
ATOM 706 C CA . LEU A 1 93 ? -8.701 4.801 -13.753 1.00 98.50 93 LEU A CA 1
ATOM 707 C C . LEU A 1 93 ? -9.051 3.308 -13.741 1.00 98.50 93 LEU A C 1
ATOM 709 O O . LEU A 1 93 ? -10.144 2.937 -13.318 1.00 98.50 93 LEU A O 1
ATOM 713 N N . MET A 1 94 ? -8.103 2.447 -14.128 1.00 98.69 94 MET A N 1
ATOM 714 C CA . MET A 1 94 ? -8.281 0.990 -14.072 1.00 98.69 94 MET A CA 1
ATOM 715 C C . MET A 1 94 ? -8.473 0.480 -12.642 1.00 98.69 94 MET A C 1
ATOM 717 O O . MET A 1 94 ? -9.278 -0.419 -12.417 1.00 98.69 94 MET A O 1
ATOM 721 N N . LEU A 1 95 ? -7.746 1.043 -11.674 1.00 98.75 95 LEU A N 1
ATOM 722 C CA . LEU A 1 95 ? -7.896 0.713 -10.261 1.00 98.75 95 LEU A CA 1
ATOM 723 C C . LEU A 1 95 ? -9.294 1.067 -9.773 1.00 98.75 95 LEU A C 1
ATOM 725 O O . LEU A 1 95 ? -9.960 0.212 -9.206 1.00 98.75 95 LEU A O 1
ATOM 729 N N . VAL A 1 96 ? -9.757 2.295 -10.014 1.00 98.56 96 VAL A N 1
ATOM 730 C CA . VAL A 1 96 ? -11.094 2.732 -9.588 1.00 98.56 96 VAL A CA 1
ATOM 731 C C . VAL A 1 96 ? -12.183 1.849 -10.200 1.00 98.56 96 VAL A C 1
ATOM 733 O O . VAL A 1 96 ? -13.082 1.417 -9.482 1.00 98.56 96 VAL A O 1
ATOM 736 N N . ASP A 1 97 ? -12.091 1.548 -11.495 1.00 98.50 97 ASP A N 1
ATOM 737 C CA . ASP A 1 97 ? -13.053 0.691 -12.195 1.00 98.50 97 ASP A CA 1
ATOM 738 C C . ASP A 1 97 ? -13.080 -0.737 -11.621 1.00 98.50 97 ASP A C 1
ATOM 740 O O . ASP A 1 97 ? -14.131 -1.233 -11.215 1.00 98.50 97 ASP A O 1
ATOM 744 N N . ARG A 1 98 ? -11.911 -1.378 -11.492 1.00 98.62 98 ARG A N 1
ATOM 745 C CA . ARG A 1 98 ? -11.813 -2.779 -11.051 1.00 98.62 98 ARG A CA 1
ATOM 746 C C . ARG A 1 98 ? -12.037 -2.971 -9.555 1.00 98.62 98 ARG A C 1
ATOM 748 O O . ARG A 1 98 ? -12.509 -4.030 -9.150 1.00 98.62 98 ARG A O 1
ATOM 755 N N . LEU A 1 99 ? -11.704 -1.980 -8.729 1.00 98.50 99 LEU A N 1
ATOM 756 C CA . LEU A 1 99 ? -11.894 -2.054 -7.280 1.00 98.50 99 LEU A CA 1
ATOM 757 C C . LEU A 1 99 ? -13.335 -1.798 -6.866 1.00 98.50 99 LEU A C 1
ATOM 759 O O . LEU A 1 99 ? -13.782 -2.378 -5.883 1.00 98.50 99 LEU A O 1
ATOM 763 N N . ARG A 1 100 ? -14.080 -0.971 -7.602 1.00 98.50 100 ARG A N 1
ATOM 764 C CA . ARG A 1 100 ? -15.467 -0.626 -7.266 1.00 98.50 100 ARG A CA 1
ATOM 765 C C . ARG A 1 100 ? -16.354 -1.843 -6.964 1.00 98.50 100 ARG A C 1
ATOM 767 O O . ARG A 1 100 ? -16.933 -1.862 -5.880 1.00 98.50 100 ARG A O 1
ATOM 774 N N . PRO A 1 101 ? -16.452 -2.874 -7.829 1.00 98.06 101 PRO A N 1
ATOM 775 C CA . PRO A 1 101 ? -17.267 -4.049 -7.520 1.00 98.06 101 PRO A CA 1
ATOM 776 C C . PRO A 1 101 ? -16.681 -4.910 -6.392 1.00 98.06 101 PRO A C 1
ATOM 778 O O . PRO A 1 101 ? -17.434 -5.578 -5.694 1.00 98.06 101 PRO A O 1
ATOM 781 N N . VAL A 1 102 ? -15.358 -4.896 -6.199 1.00 97.56 102 VAL A N 1
ATOM 782 C CA . VAL A 1 102 ? -14.671 -5.680 -5.156 1.00 97.56 102 VAL A CA 1
ATOM 783 C C . VAL A 1 102 ? -14.901 -5.084 -3.765 1.00 97.56 102 VAL A C 1
ATOM 785 O O . VAL A 1 102 ? -15.032 -5.821 -2.796 1.00 97.56 102 VAL A O 1
ATOM 788 N N . LEU A 1 103 ? -14.966 -3.754 -3.668 1.00 97.62 103 LEU A N 1
ATOM 789 C CA . LEU A 1 103 ? -15.138 -3.027 -2.407 1.00 97.62 103 LEU A CA 1
ATOM 790 C C . LEU A 1 103 ? -16.610 -2.793 -2.030 1.00 97.62 103 LEU A C 1
ATOM 792 O O . LEU A 1 103 ? -16.897 -2.288 -0.943 1.00 97.62 103 LEU A O 1
ATOM 796 N N . ALA A 1 104 ? -17.551 -3.128 -2.915 1.00 97.06 104 ALA A N 1
ATOM 797 C CA . ALA A 1 104 ? -18.973 -2.937 -2.670 1.00 97.06 104 ALA A CA 1
ATOM 798 C C . ALA A 1 104 ? -19.443 -3.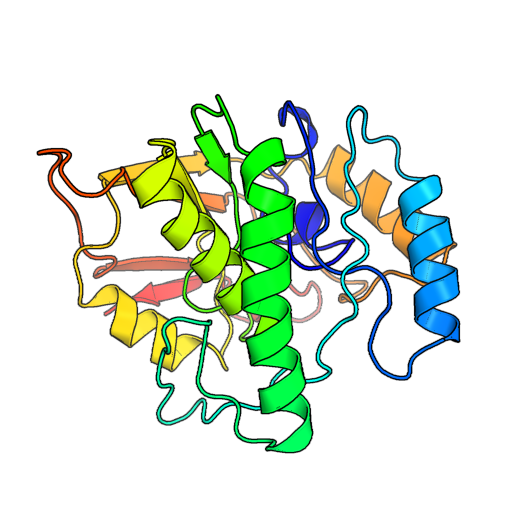766 -1.460 1.00 97.06 104 ALA A C 1
ATOM 800 O O . ALA A 1 104 ? -19.269 -4.982 -1.408 1.00 97.06 104 ALA A O 1
ATOM 801 N N . GLY A 1 105 ? -20.058 -3.098 -0.481 1.00 96.06 105 GLY A N 1
ATOM 802 C CA . GLY A 1 105 ? -20.554 -3.735 0.742 1.00 96.06 105 GLY A CA 1
ATOM 803 C C . GLY A 1 105 ? -19.486 -4.032 1.801 1.00 96.06 105 GLY A C 1
ATOM 804 O O . GLY A 1 105 ? -19.822 -4.582 2.849 1.00 96.06 105 GLY A O 1
ATOM 805 N N . CYS A 1 106 ? -18.218 -3.667 1.580 1.00 97.00 106 CYS A N 1
ATOM 806 C CA . CYS A 1 106 ? -17.203 -3.739 2.629 1.00 97.00 106 CYS A CA 1
ATOM 807 C C . CYS A 1 106 ? -17.501 -2.727 3.749 1.00 97.00 106 CYS A C 1
ATOM 809 O O . CYS A 1 106 ? -17.874 -1.591 3.480 1.00 97.00 106 CYS A O 1
ATOM 811 N N . GLY A 1 107 ? -17.285 -3.121 5.008 1.00 96.38 107 GLY A N 1
ATOM 812 C CA . GLY A 1 107 ? -17.299 -2.189 6.144 1.00 96.38 107 GLY A CA 1
ATOM 813 C C . GLY A 1 107 ? -15.937 -1.529 6.376 1.00 96.38 107 GLY A C 1
ATOM 814 O O . GLY A 1 107 ? -15.853 -0.319 6.563 1.00 96.38 107 GLY A O 1
ATOM 815 N N . ASP A 1 108 ? -14.867 -2.324 6.292 1.00 97.56 108 ASP A N 1
ATOM 816 C CA . ASP A 1 108 ? -13.480 -1.891 6.468 1.00 97.56 108 ASP A CA 1
ATOM 817 C C . ASP A 1 108 ? -12.628 -2.295 5.261 1.00 97.56 108 ASP A C 1
ATOM 819 O O . ASP A 1 108 ? -12.683 -3.438 4.800 1.00 97.56 108 ASP A O 1
ATOM 823 N N . VAL A 1 109 ? -11.775 -1.382 4.797 1.00 98.31 109 VAL A N 1
ATOM 824 C CA . VAL A 1 109 ? -10.797 -1.621 3.732 1.00 98.31 109 VAL A CA 1
ATOM 825 C C . VAL A 1 109 ? -9.409 -1.223 4.217 1.00 98.31 109 VAL A C 1
ATOM 827 O O . VAL A 1 109 ? -9.120 -0.053 4.443 1.00 98.31 109 VAL A O 1
ATOM 830 N N . TYR A 1 110 ? -8.523 -2.207 4.342 1.00 98.44 110 TYR A N 1
ATOM 831 C CA . TYR A 1 110 ? -7.129 -2.010 4.744 1.00 98.44 110 TYR A CA 1
ATOM 832 C C . TYR A 1 110 ? -6.246 -1.844 3.506 1.00 98.44 110 TYR A C 1
ATOM 834 O O . TYR A 1 110 ? -6.331 -2.663 2.585 1.00 98.44 110 TYR A O 1
ATOM 842 N N . THR A 1 111 ? -5.418 -0.803 3.463 1.00 98.62 111 THR A N 1
ATOM 843 C CA . THR A 1 111 ? -4.593 -0.457 2.299 1.00 98.62 111 THR A CA 1
ATOM 844 C C . THR A 1 111 ? -3.276 0.214 2.698 1.00 98.62 111 THR A C 1
ATOM 846 O O . THR A 1 111 ? -2.996 0.419 3.880 1.00 98.62 111 THR A O 1
ATOM 849 N N . HIS A 1 112 ? -2.458 0.532 1.698 1.00 98.56 112 HIS A N 1
ATOM 850 C CA . HIS A 1 112 ? -1.229 1.313 1.840 1.00 98.56 112 HIS A CA 1
ATOM 851 C C . HIS A 1 112 ? -1.485 2.683 2.469 1.00 98.56 112 HIS A C 1
ATOM 853 O O . HIS A 1 112 ? -2.598 3.210 2.428 1.00 98.56 112 HIS A O 1
ATOM 859 N N . ASN A 1 113 ? -0.458 3.291 3.045 1.00 97.94 113 ASN A N 1
ATOM 860 C CA . ASN A 1 113 ? -0.549 4.618 3.637 1.00 97.94 113 ASN A CA 1
ATOM 861 C C . ASN A 1 113 ? -0.395 5.753 2.608 1.00 97.94 113 ASN A C 1
ATOM 863 O O . ASN A 1 113 ? 0.100 5.534 1.497 1.00 97.94 113 ASN A O 1
ATOM 867 N N . PRO A 1 114 ? -0.805 6.992 2.957 1.00 97.38 114 PRO A N 1
ATOM 868 C CA . PRO A 1 114 ? -0.831 8.115 2.014 1.00 97.38 114 PRO A CA 1
ATOM 869 C C . PRO A 1 114 ? 0.530 8.497 1.408 1.00 97.38 114 PRO A C 1
ATOM 871 O O . PRO A 1 114 ? 0.577 9.243 0.431 1.00 97.38 114 PRO A O 1
ATOM 874 N N . TRP A 1 115 ? 1.640 8.024 1.984 1.00 97.75 115 TRP A N 1
ATOM 875 C CA . TRP A 1 115 ? 3.005 8.329 1.548 1.00 97.75 115 TRP A CA 1
ATOM 876 C C . TRP A 1 115 ? 3.763 7.116 0.980 1.00 97.75 115 TRP A C 1
ATOM 878 O O . TRP A 1 115 ? 4.955 7.226 0.673 1.00 97.75 115 TRP A O 1
ATOM 888 N N . GLY A 1 116 ? 3.082 5.980 0.801 1.00 97.75 116 GLY A N 1
ATOM 889 C CA . GLY A 1 116 ? 3.588 4.789 0.117 1.00 97.75 116 GLY A CA 1
ATOM 890 C C . GLY A 1 116 ? 4.738 4.092 0.834 1.00 97.75 116 GLY A C 1
ATOM 891 O O . GLY A 1 116 ? 5.721 3.721 0.187 1.00 97.75 116 GLY A O 1
ATOM 892 N N . GLU A 1 117 ? 4.657 3.994 2.163 1.00 97.19 117 GLU A N 1
ATOM 893 C CA . GLU A 1 117 ? 5.599 3.304 3.048 1.00 97.19 117 GLU A CA 1
ATOM 894 C C . GLU A 1 117 ? 7.037 3.770 2.828 1.00 97.19 117 GLU A C 1
ATOM 896 O O . GLU A 1 117 ? 7.455 4.769 3.401 1.00 97.19 117 GLU A O 1
ATOM 901 N N . TYR A 1 118 ? 7.803 3.090 1.974 1.00 96.25 118 TYR A N 1
ATOM 902 C CA . TYR A 1 118 ? 9.188 3.408 1.620 1.00 96.25 118 TYR A CA 1
ATOM 903 C C . TYR A 1 118 ? 9.321 4.368 0.417 1.00 96.25 118 TYR A C 1
ATOM 905 O O . TYR A 1 118 ? 10.424 4.588 -0.098 1.00 96.25 118 TYR A O 1
ATOM 913 N N . GLY A 1 119 ? 8.205 4.963 -0.006 1.00 97.50 119 GLY A N 1
ATOM 914 C CA . GLY A 1 119 ? 8.095 5.918 -1.102 1.00 97.50 119 GLY A CA 1
ATOM 915 C C . GLY A 1 119 ? 7.890 5.253 -2.457 1.00 97.50 119 GLY A C 1
ATOM 916 O O . GLY A 1 119 ? 8.522 5.677 -3.419 1.00 97.50 119 GLY A O 1
ATOM 917 N N . HIS A 1 120 ? 7.080 4.195 -2.537 1.00 97.94 120 HIS A N 1
ATOM 918 C CA . HIS A 1 120 ? 6.684 3.607 -3.818 1.00 97.94 120 HIS A CA 1
ATOM 919 C C . HIS A 1 120 ? 5.446 4.331 -4.368 1.00 97.94 120 HIS A C 1
ATOM 921 O O . HIS A 1 120 ? 4.413 4.402 -3.702 1.00 97.94 120 HIS A O 1
ATOM 927 N N . THR A 1 121 ? 5.520 4.874 -5.583 1.00 98.56 121 THR A N 1
ATOM 928 C CA . THR A 1 121 ? 4.453 5.725 -6.143 1.00 98.56 121 THR A CA 1
ATOM 929 C C . THR A 1 121 ? 3.142 4.961 -6.341 1.00 98.56 121 THR A C 1
ATOM 931 O O . THR A 1 121 ? 2.064 5.509 -6.118 1.00 98.56 121 THR A O 1
ATOM 934 N N . GLU A 1 122 ? 3.203 3.680 -6.703 1.00 98.62 122 GLU A N 1
ATOM 935 C CA . GLU A 1 122 ? 2.014 2.827 -6.877 1.00 98.62 122 GLU A CA 1
ATOM 936 C C . GLU A 1 122 ? 1.317 2.468 -5.558 1.00 98.62 122 GLU A C 1
ATOM 938 O O . GLU A 1 122 ? 0.115 2.220 -5.552 1.00 98.62 122 GLU A O 1
ATOM 943 N N . HIS A 1 123 ? 2.020 2.529 -4.424 1.00 98.75 123 HIS A N 1
ATOM 944 C CA . HIS A 1 123 ? 1.379 2.359 -3.119 1.00 98.75 123 HIS A CA 1
ATOM 945 C C . HIS A 1 123 ? 0.488 3.567 -2.812 1.00 98.75 123 HIS A C 1
ATOM 947 O O . HIS A 1 123 ? -0.677 3.410 -2.446 1.00 98.75 123 HIS A O 1
ATOM 953 N N . ILE A 1 124 ? 1.006 4.773 -3.080 1.00 98.75 124 ILE A N 1
ATOM 954 C CA . ILE A 1 124 ? 0.251 6.031 -2.973 1.00 98.75 124 ILE A CA 1
ATOM 955 C C . ILE A 1 124 ? -0.958 6.007 -3.915 1.00 98.75 124 ILE A C 1
ATOM 957 O O . ILE A 1 124 ? -2.052 6.411 -3.529 1.00 98.75 124 ILE A O 1
ATOM 961 N N . GLN A 1 125 ? -0.788 5.506 -5.140 1.00 98.75 125 GLN A N 1
ATOM 962 C CA . GLN A 1 125 ? -1.883 5.399 -6.105 1.00 98.75 125 GLN A CA 1
ATOM 963 C C . GLN A 1 125 ? -3.003 4.473 -5.628 1.00 98.75 125 GLN A C 1
ATOM 965 O O . GLN A 1 125 ? -4.174 4.837 -5.718 1.00 98.75 125 GLN A O 1
ATOM 970 N N . VAL A 1 126 ? -2.661 3.297 -5.097 1.00 98.81 126 VAL A N 1
ATOM 971 C CA . VAL A 1 126 ? -3.652 2.361 -4.550 1.00 98.81 126 VAL A CA 1
ATOM 972 C C . VAL A 1 126 ? -4.370 2.976 -3.353 1.00 98.81 126 VAL A C 1
ATOM 974 O O . VAL A 1 126 ? -5.595 2.897 -3.279 1.00 98.81 126 VAL A O 1
ATOM 977 N N . HIS A 1 127 ? -3.647 3.656 -2.457 1.00 98.38 127 HIS A N 1
ATOM 978 C CA . HIS A 1 127 ? -4.266 4.419 -1.373 1.00 98.38 127 HIS A CA 1
ATOM 979 C C . HIS A 1 127 ? -5.270 5.451 -1.917 1.00 98.38 127 HIS A C 1
ATOM 981 O O . HIS A 1 127 ? -6.416 5.495 -1.470 1.00 98.38 127 HIS A O 1
ATOM 987 N N . ARG A 1 128 ? -4.883 6.243 -2.929 1.00 97.69 128 ARG A N 1
ATOM 988 C CA . ARG A 1 128 ? -5.768 7.240 -3.555 1.00 97.69 128 ARG A CA 1
ATOM 989 C C . ARG A 1 128 ? -7.003 6.619 -4.201 1.00 97.69 128 ARG A C 1
ATOM 991 O O . ARG A 1 128 ? -8.091 7.149 -4.005 1.00 97.69 128 ARG A O 1
ATOM 998 N N . ALA A 1 129 ? -6.860 5.516 -4.934 1.00 98.44 129 ALA A N 1
ATOM 999 C CA . ALA A 1 129 ? -7.987 4.839 -5.575 1.00 98.44 129 ALA A CA 1
ATOM 1000 C C . ALA A 1 129 ? -8.988 4.295 -4.540 1.00 98.44 129 ALA A C 1
ATOM 1002 O O . ALA A 1 129 ? -10.195 4.460 -4.705 1.00 98.44 129 ALA A O 1
ATOM 1003 N N . VAL A 1 130 ? -8.491 3.719 -3.439 1.00 98.00 130 VAL A N 1
ATOM 1004 C CA . VAL A 1 130 ? -9.333 3.265 -2.322 1.00 98.00 130 VAL A CA 1
ATOM 1005 C C . VAL A 1 130 ? -10.064 4.444 -1.675 1.00 98.00 130 VAL A C 1
ATOM 1007 O O . VAL A 1 130 ? -11.279 4.387 -1.520 1.00 98.00 130 VAL A O 1
ATOM 1010 N N . VAL A 1 131 ? -9.373 5.543 -1.359 1.00 95.62 131 VAL A N 1
ATOM 1011 C CA . VAL A 1 131 ? -10.010 6.730 -0.756 1.00 95.62 131 VAL A CA 1
ATOM 1012 C C . VAL A 1 131 ? -11.018 7.395 -1.704 1.00 95.62 131 VAL A C 1
ATOM 1014 O O . VAL A 1 131 ? -12.049 7.887 -1.253 1.00 95.62 131 VAL A O 1
ATOM 1017 N N . ALA A 1 132 ? -10.773 7.384 -3.017 1.00 95.62 132 ALA A N 1
ATOM 1018 C CA . ALA A 1 132 ? -11.737 7.886 -3.995 1.00 95.62 132 ALA A CA 1
ATOM 1019 C C . ALA A 1 132 ? -13.040 7.065 -3.984 1.00 95.62 132 ALA A C 1
ATOM 1021 O O . ALA A 1 132 ? -14.126 7.637 -4.014 1.00 95.62 132 ALA A O 1
ATOM 1022 N N . LEU A 1 133 ? -12.937 5.735 -3.879 1.00 97.44 133 LEU A N 1
ATOM 1023 C CA . LEU A 1 133 ? -14.093 4.839 -3.778 1.00 97.44 133 LEU A CA 1
ATOM 1024 C C . LEU A 1 133 ? -14.763 4.868 -2.402 1.00 97.44 133 LEU A C 1
ATOM 1026 O O . LEU A 1 133 ? -15.962 4.625 -2.314 1.00 97.44 133 LEU A O 1
ATOM 1030 N N . GLN A 1 134 ? -14.036 5.202 -1.335 1.00 96.00 134 GLN A N 1
ATOM 1031 C CA . GLN A 1 134 ? -14.615 5.373 -0.000 1.00 96.00 134 GLN A CA 1
ATOM 1032 C C . GLN A 1 134 ? -15.733 6.421 0.000 1.00 96.00 134 GLN A C 1
ATOM 1034 O O . GLN A 1 134 ? -16.760 6.209 0.638 1.00 96.00 134 GLN A O 1
ATOM 1039 N N . ALA A 1 135 ? -15.540 7.543 -0.700 1.00 87.44 135 ALA A N 1
ATOM 1040 C CA . ALA A 1 135 ? -16.539 8.610 -0.767 1.00 87.44 135 ALA A CA 1
ATOM 1041 C C . ALA A 1 135 ? -17.859 8.144 -1.406 1.00 87.44 135 ALA A C 1
ATOM 1043 O O . ALA A 1 135 ? -18.917 8.682 -1.101 1.00 87.44 135 ALA A O 1
ATOM 1044 N N . GLU A 1 136 ? -17.788 7.138 -2.275 1.00 93.44 136 GLU A N 1
ATOM 1045 C CA . GLU A 1 136 ? -18.942 6.546 -2.943 1.00 93.44 136 GLU A CA 1
ATOM 1046 C C . GLU A 1 136 ? -19.555 5.384 -2.149 1.00 93.44 136 GLU A C 1
ATOM 1048 O O . GLU A 1 136 ? -20.774 5.272 -2.062 1.00 93.44 136 GLU A O 1
ATOM 1053 N N . LEU A 1 137 ? -18.717 4.508 -1.590 1.00 96.50 137 LEU A N 1
ATOM 1054 C CA . LEU A 1 137 ? -19.132 3.213 -1.043 1.00 96.50 137 LEU A CA 1
ATOM 1055 C C . LEU A 1 137 ? -19.261 3.197 0.489 1.00 96.50 137 LEU A C 1
ATOM 1057 O O . LEU A 1 137 ? -19.804 2.245 1.040 1.00 96.50 137 LEU A O 1
ATOM 1061 N N . GLY A 1 138 ? -18.776 4.229 1.185 1.00 95.75 138 GLY A N 1
ATOM 1062 C CA . GLY A 1 138 ? -19.031 4.444 2.613 1.00 95.75 138 GLY A CA 1
ATOM 1063 C C . GLY A 1 138 ? -18.250 3.557 3.593 1.00 95.75 138 GLY A C 1
ATOM 1064 O O . GLY A 1 138 ? -18.546 3.580 4.784 1.00 95.75 138 GLY A O 1
ATOM 1065 N N . PHE A 1 139 ? -17.248 2.798 3.143 1.00 97.12 139 PHE A N 1
ATOM 1066 C CA . PHE A 1 139 ? -16.406 1.975 4.025 1.00 97.12 139 PHE A CA 1
ATOM 1067 C C . PHE A 1 139 ? -15.374 2.801 4.808 1.00 97.12 139 PHE A C 1
ATOM 1069 O O . PHE A 1 139 ? -14.957 3.878 4.381 1.00 97.12 139 PHE A O 1
ATOM 1076 N N . THR A 1 140 ? -14.864 2.271 5.919 1.00 97.44 140 THR A N 1
ATOM 1077 C CA . THR A 1 140 ? -13.718 2.857 6.633 1.00 97.44 140 THR A CA 1
ATOM 1078 C C . THR A 1 140 ? -12.410 2.403 5.994 1.00 97.44 140 THR A C 1
ATOM 1080 O O . THR A 1 140 ? -12.179 1.210 5.805 1.00 97.44 140 THR A O 1
ATOM 1083 N N . THR A 1 141 ? -11.528 3.346 5.667 1.00 97.56 141 THR A N 1
ATOM 1084 C CA . THR A 1 141 ? -10.195 3.035 5.136 1.00 97.56 141 THR A CA 1
ATOM 1085 C C . THR A 1 141 ? -9.215 2.940 6.291 1.00 97.56 141 THR A C 1
ATOM 1087 O O . THR A 1 141 ? -9.170 3.835 7.125 1.00 97.56 141 THR A O 1
ATOM 1090 N N . TRP A 1 142 ? -8.395 1.898 6.331 1.00 98.25 142 TRP A N 1
ATOM 1091 C CA . TRP A 1 142 ? -7.353 1.722 7.336 1.00 98.25 142 TRP A CA 1
ATOM 1092 C C . TRP A 1 142 ? -5.981 1.633 6.673 1.00 98.25 142 TRP A C 1
ATOM 1094 O O . TRP A 1 142 ? -5.828 0.934 5.672 1.00 98.25 142 TRP A O 1
ATOM 1104 N N . PHE A 1 143 ? -4.969 2.286 7.242 1.00 97.75 143 PHE A N 1
ATOM 1105 C CA . PHE A 1 143 ? -3.589 2.214 6.750 1.00 97.75 143 PHE A CA 1
ATOM 1106 C C . PHE A 1 143 ? -2.568 2.080 7.884 1.00 97.75 143 PHE A C 1
ATOM 1108 O O . PHE A 1 143 ? -2.841 2.467 9.019 1.00 97.75 143 PHE A O 1
ATOM 1115 N N . SER A 1 144 ? -1.388 1.529 7.590 1.00 96.50 144 SER A N 1
ATOM 1116 C CA . SER A 1 144 ? -0.335 1.257 8.578 1.00 96.50 144 SER A CA 1
ATOM 1117 C C . SER A 1 144 ? 0.709 2.376 8.704 1.00 96.50 144 SER A C 1
ATOM 1119 O O . SER A 1 144 ? 0.880 3.226 7.828 1.00 96.50 144 SER A O 1
ATOM 1121 N N . ASN A 1 145 ? 1.445 2.384 9.817 1.00 96.44 145 ASN A N 1
ATOM 1122 C CA . ASN A 1 145 ? 2.360 3.461 10.208 1.00 96.44 145 ASN A CA 1
ATOM 1123 C C . ASN A 1 145 ? 3.798 3.348 9.660 1.00 96.44 145 ASN A C 1
ATOM 1125 O O . ASN A 1 145 ? 4.712 3.937 10.238 1.00 96.44 145 ASN A O 1
ATOM 1129 N N . TYR A 1 146 ? 4.046 2.596 8.587 1.00 97.19 146 TYR A N 1
ATOM 1130 C CA . TYR A 1 146 ? 5.395 2.434 8.027 1.00 97.19 146 TYR A CA 1
ATOM 1131 C C . TYR A 1 146 ? 5.872 3.671 7.262 1.00 97.19 146 TYR A C 1
ATOM 1133 O O . TYR A 1 146 ? 5.115 4.289 6.524 1.00 97.19 146 TYR A O 1
ATOM 1141 N N . VAL A 1 147 ? 7.154 4.015 7.367 1.00 97.31 147 VAL A N 1
ATOM 1142 C CA . VAL A 1 147 ? 7.762 5.137 6.643 1.00 97.31 147 VAL A CA 1
ATOM 1143 C C . VAL A 1 147 ? 9.204 4.832 6.247 1.00 97.31 147 VAL A C 1
ATOM 1145 O O . VAL A 1 147 ? 9.922 4.116 6.942 1.00 97.31 147 VAL A O 1
ATOM 1148 N N . GLY A 1 148 ? 9.663 5.400 5.138 1.00 95.56 148 GLY A N 1
ATOM 1149 C CA . GLY A 1 148 ? 11.056 5.363 4.714 1.00 95.56 148 GLY A CA 1
ATOM 1150 C C . GLY A 1 148 ? 11.662 6.754 4.630 1.00 95.56 148 GLY A C 1
ATOM 1151 O O . GLY A 1 148 ? 10.974 7.769 4.657 1.00 95.56 148 GLY A O 1
ATOM 1152 N N . ALA A 1 149 ? 12.986 6.813 4.485 1.00 94.44 149 ALA A N 1
ATOM 1153 C CA . ALA A 1 149 ? 13.686 8.089 4.333 1.00 94.44 149 ALA A CA 1
ATOM 1154 C C . ALA A 1 149 ? 13.175 8.902 3.129 1.00 94.44 149 ALA A C 1
ATOM 1156 O O . ALA A 1 149 ? 13.117 10.123 3.205 1.00 94.44 149 ALA A O 1
ATOM 1157 N N . ARG A 1 150 ? 12.785 8.212 2.049 1.00 95.94 150 ARG A N 1
ATOM 1158 C CA . ARG A 1 150 ? 12.275 8.814 0.814 1.00 95.94 150 ARG A CA 1
ATOM 1159 C C . ARG A 1 150 ? 10.891 9.442 0.991 1.00 95.94 150 ARG A C 1
ATOM 1161 O O . ARG A 1 150 ? 10.690 10.571 0.575 1.00 95.94 150 ARG A O 1
ATOM 1168 N N . SER A 1 151 ? 9.960 8.727 1.615 1.00 97.12 151 SER A N 1
ATOM 1169 C CA . SER A 1 151 ? 8.583 9.183 1.848 1.00 97.12 151 SER A CA 1
ATOM 1170 C C . SER A 1 151 ? 8.447 10.140 3.032 1.00 97.12 151 SER A C 1
ATOM 1172 O O . SER A 1 151 ? 7.401 10.761 3.193 1.00 97.12 151 SER A O 1
ATOM 1174 N N . TRP A 1 152 ? 9.496 10.295 3.848 1.00 96.19 152 TRP A N 1
ATOM 1175 C CA . TRP A 1 152 ? 9.481 11.138 5.044 1.00 96.19 152 TRP A CA 1
ATOM 1176 C C . TRP A 1 152 ? 8.984 12.576 4.805 1.00 96.19 152 TRP A C 1
ATOM 1178 O O . TRP A 1 152 ? 8.149 13.027 5.590 1.00 96.19 152 TRP A O 1
ATOM 1188 N N . PRO A 1 153 ? 9.409 13.304 3.750 1.00 96.56 153 PRO A N 1
ATOM 1189 C CA . PRO A 1 153 ? 8.895 14.651 3.494 1.00 96.56 153 PRO A CA 1
ATOM 1190 C C . PRO A 1 153 ? 7.382 14.674 3.251 1.00 96.56 153 PRO A C 1
ATOM 1192 O O . PRO A 1 153 ? 6.700 15.550 3.774 1.00 96.56 153 PRO A O 1
ATOM 1195 N N . LEU A 1 154 ? 6.847 13.676 2.540 1.00 96.94 154 LEU A N 1
ATOM 1196 C CA . LEU A 1 154 ? 5.410 13.552 2.293 1.00 96.94 154 LEU A CA 1
AT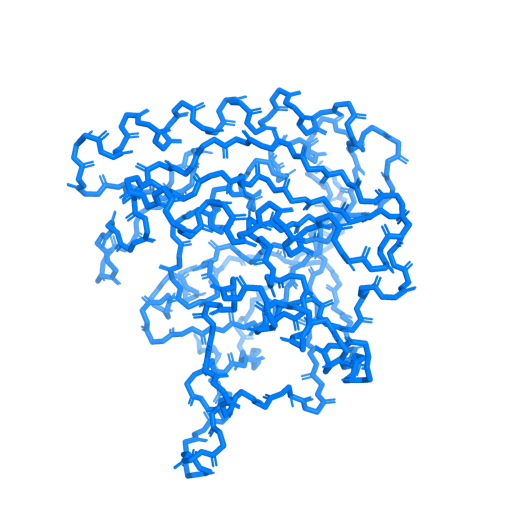OM 1197 C C . LEU A 1 154 ? 4.645 13.163 3.564 1.00 96.94 154 LEU A C 1
ATOM 1199 O O . LEU A 1 154 ? 3.605 13.746 3.848 1.00 96.94 154 LEU A O 1
ATOM 1203 N N . ALA A 1 155 ? 5.177 12.231 4.359 1.00 96.56 155 ALA A N 1
ATOM 1204 C CA . ALA A 1 155 ? 4.580 11.847 5.636 1.00 96.56 155 ALA A CA 1
ATOM 1205 C C . ALA A 1 155 ? 4.451 13.049 6.587 1.00 96.56 155 ALA A C 1
ATOM 1207 O O . ALA A 1 155 ? 3.416 13.217 7.222 1.00 96.56 155 ALA A O 1
ATOM 1208 N N . ARG A 1 156 ? 5.470 13.921 6.642 1.00 95.06 156 ARG A N 1
ATOM 1209 C CA . ARG A 1 156 ? 5.421 15.167 7.427 1.00 95.06 156 ARG A CA 1
ATOM 1210 C C . ARG A 1 156 ? 4.378 16.151 6.918 1.00 95.06 156 ARG A C 1
ATOM 1212 O O . ARG A 1 156 ? 3.742 16.811 7.728 1.00 95.06 156 ARG A O 1
ATOM 1219 N N . GLU A 1 157 ? 4.220 16.268 5.604 1.00 93.81 157 GLU A N 1
ATOM 1220 C CA . GLU A 1 157 ? 3.212 17.159 5.031 1.00 93.81 157 GLU A CA 1
ATOM 1221 C C . GLU A 1 157 ? 1.793 16.666 5.334 1.00 93.81 157 GLU A C 1
ATOM 1223 O O . GLU A 1 157 ? 0.955 17.441 5.782 1.00 93.81 157 GLU A O 1
ATOM 1228 N N . VAL A 1 158 ? 1.550 15.360 5.185 1.00 93.12 158 VAL A N 1
ATOM 1229 C CA . VAL A 1 158 ? 0.267 14.733 5.538 1.00 93.12 158 VAL A CA 1
ATOM 1230 C C . VAL A 1 158 ? -0.017 14.854 7.036 1.00 93.12 158 VAL A C 1
ATOM 1232 O O . VAL A 1 158 ? -1.151 15.122 7.418 1.00 93.12 158 VAL A O 1
ATOM 1235 N N . ALA A 1 159 ? 1.000 14.707 7.891 1.00 90.19 159 ALA A N 1
ATOM 1236 C CA . ALA A 1 159 ? 0.839 14.741 9.343 1.00 90.19 159 ALA A CA 1
ATOM 1237 C C . ALA A 1 159 ? 0.308 16.070 9.894 1.00 90.19 159 ALA A C 1
ATOM 1239 O O . ALA A 1 159 ? -0.316 16.059 10.950 1.00 90.19 159 ALA A O 1
ATOM 1240 N N . ARG A 1 160 ? 0.524 17.176 9.169 1.00 89.50 160 ARG A N 1
ATOM 1241 C CA . ARG A 1 160 ? 0.038 18.525 9.512 1.00 89.50 160 ARG A CA 1
ATOM 1242 C C . ARG A 1 160 ? -1.462 18.709 9.297 1.00 89.50 160 ARG A C 1
ATOM 1244 O O . ARG A 1 160 ? -1.986 19.779 9.581 1.00 89.50 160 ARG A O 1
ATOM 1251 N N . GLN A 1 161 ? -2.133 17.719 8.715 1.00 89.81 161 GLN A N 1
ATOM 1252 C CA . GLN A 1 161 ? -3.558 17.769 8.434 1.00 89.81 161 GLN A CA 1
ATOM 1253 C C . GLN A 1 161 ? -4.277 16.683 9.240 1.00 89.81 161 GLN A C 1
ATOM 1255 O O . GLN A 1 161 ? -3.763 15.566 9.353 1.00 89.81 161 GLN A O 1
ATOM 1260 N N . PRO A 1 162 ? -5.481 16.960 9.769 1.00 89.69 162 PRO A N 1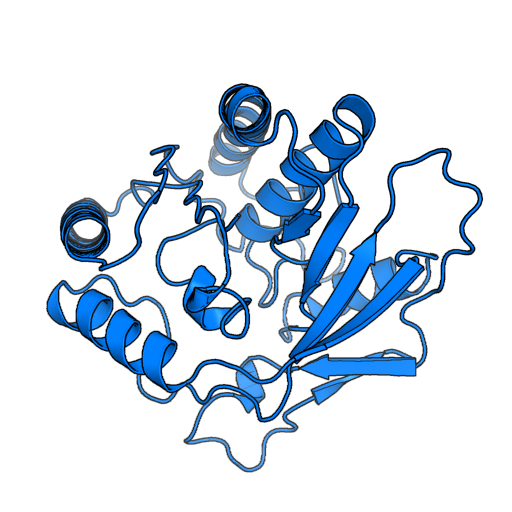
ATOM 1261 C CA . PRO A 1 162 ? -6.303 15.932 10.388 1.00 89.69 162 PRO A CA 1
ATOM 1262 C C . PRO A 1 162 ? -6.637 14.810 9.394 1.00 89.69 162 PRO A C 1
ATOM 1264 O O . PRO A 1 162 ? -7.368 15.022 8.423 1.00 89.69 162 PRO A O 1
ATOM 1267 N N . CYS A 1 163 ? -6.106 13.608 9.622 1.00 89.69 163 CYS A N 1
ATOM 1268 C CA . CYS A 1 163 ? -6.138 12.525 8.636 1.00 89.69 163 CYS A CA 1
ATOM 1269 C C . CYS A 1 163 ? -6.607 11.168 9.180 1.00 89.69 163 CYS A C 1
ATOM 1271 O O . CYS A 1 163 ? -6.681 10.212 8.410 1.00 89.69 163 CYS A O 1
ATOM 1273 N N . TRP A 1 164 ? -6.937 11.055 10.471 1.00 94.19 164 TRP A N 1
ATOM 1274 C CA . TRP A 1 164 ? -7.455 9.809 11.046 1.00 94.19 164 TRP A CA 1
ATOM 1275 C C . TRP A 1 164 ? -8.499 10.045 12.144 1.00 94.19 164 TRP A C 1
ATOM 1277 O O . TRP A 1 164 ? -8.498 11.094 12.774 1.00 94.19 164 TRP A O 1
ATOM 1287 N N . THR A 1 165 ? -9.396 9.083 12.366 1.00 94.88 165 THR A N 1
ATOM 1288 C CA . THR A 1 165 ? -10.492 9.148 13.360 1.00 94.88 165 THR A CA 1
ATOM 1289 C C . THR A 1 165 ? -10.328 8.139 14.496 1.00 94.88 165 THR A C 1
ATOM 1291 O O . THR A 1 165 ? -10.734 8.389 15.626 1.00 94.88 165 THR A O 1
ATOM 1294 N N . ALA A 1 166 ? -9.680 7.006 14.229 1.00 95.25 166 ALA A N 1
ATOM 1295 C CA . ALA A 1 166 ? -9.309 6.018 15.235 1.00 95.25 166 ALA A CA 1
ATOM 1296 C C . ALA A 1 166 ? -7.928 5.433 14.929 1.00 95.25 166 ALA A C 1
ATOM 1298 O O . ALA A 1 166 ? -7.461 5.477 13.791 1.00 95.25 166 ALA A O 1
ATOM 1299 N N . ARG A 1 167 ? -7.282 4.849 15.939 1.00 96.31 167 ARG A N 1
ATOM 1300 C CA . ARG A 1 167 ? -6.053 4.072 15.753 1.00 96.31 167 ARG A CA 1
ATOM 1301 C C . ARG A 1 167 ? -6.119 2.754 16.505 1.00 96.31 167 ARG A C 1
ATOM 1303 O O . ARG A 1 167 ? -6.782 2.664 17.538 1.00 96.31 167 ARG A O 1
ATOM 1310 N N . ARG A 1 168 ? -5.420 1.740 16.001 1.00 96.56 168 ARG A N 1
ATOM 1311 C CA . ARG A 1 168 ? -5.408 0.396 16.581 1.00 96.56 168 ARG A CA 1
ATOM 1312 C C . ARG A 1 168 ? -4.001 -0.208 16.541 1.00 96.56 168 ARG A C 1
ATOM 1314 O O . ARG A 1 168 ? -3.486 -0.402 15.437 1.00 96.56 168 ARG A O 1
ATOM 1321 N N . PRO A 1 169 ? -3.401 -0.550 17.698 1.00 96.81 169 PRO A N 1
ATOM 1322 C CA . PRO A 1 169 ? -2.198 -1.368 17.720 1.00 96.81 169 PRO A CA 1
ATOM 1323 C C . PRO A 1 169 ? -2.538 -2.795 17.285 1.00 96.81 169 PRO A C 1
ATOM 1325 O O . PRO A 1 169 ? -3.587 -3.334 17.647 1.00 96.81 169 PRO A O 1
ATOM 1328 N N . ILE A 1 170 ? -1.656 -3.415 16.511 1.00 96.44 170 ILE A N 1
ATOM 1329 C CA . ILE A 1 170 ? -1.805 -4.802 16.075 1.00 96.44 170 ILE A CA 1
ATOM 1330 C C . ILE A 1 170 ? -0.456 -5.516 16.077 1.00 96.44 170 ILE A C 1
ATOM 1332 O O . ILE A 1 170 ? 0.569 -4.957 15.693 1.00 96.44 170 ILE A O 1
ATOM 1336 N N . ALA A 1 171 ? -0.448 -6.770 16.521 1.00 95.81 171 ALA A N 1
ATOM 1337 C CA . ALA A 1 171 ? 0.731 -7.616 16.434 1.00 95.81 171 ALA A CA 1
ATOM 1338 C C . ALA A 1 171 ? 0.797 -8.276 15.042 1.00 95.81 171 ALA A C 1
ATOM 1340 O O . ALA A 1 171 ? -0.186 -8.895 14.629 1.00 95.81 171 ALA A O 1
ATOM 1341 N N . PRO A 1 172 ? 1.940 -8.210 14.336 1.00 95.25 172 PRO A N 1
ATOM 1342 C CA . PRO A 1 172 ? 2.173 -8.991 13.123 1.00 95.25 172 PRO A CA 1
ATOM 1343 C C . PRO A 1 172 ? 1.902 -10.490 13.293 1.00 95.25 172 PRO A C 1
ATOM 1345 O O . PRO A 1 172 ? 2.449 -11.111 14.212 1.00 95.25 172 PRO A O 1
ATOM 1348 N N . ASP A 1 173 ? 1.188 -11.120 12.351 1.00 96.00 173 ASP A N 1
ATOM 1349 C CA . ASP A 1 173 ? 1.157 -12.583 12.243 1.00 96.00 173 ASP A CA 1
ATOM 1350 C C . ASP A 1 173 ? 2.442 -13.070 11.564 1.00 96.00 173 ASP A C 1
ATOM 1352 O O . ASP A 1 173 ? 2.513 -13.372 10.368 1.00 96.00 173 ASP A O 1
ATOM 1356 N N . ARG A 1 174 ? 3.506 -13.142 12.366 1.00 95.50 174 ARG A N 1
ATOM 1357 C CA . ARG A 1 174 ? 4.834 -13.555 11.899 1.00 95.50 174 ARG A CA 1
ATOM 1358 C C . ARG A 1 174 ? 4.839 -14.978 11.357 1.00 95.50 174 ARG A C 1
ATOM 1360 O O . ARG A 1 174 ? 5.619 -15.275 10.457 1.00 95.50 174 ARG A O 1
ATOM 1367 N N . THR A 1 175 ? 3.987 -15.860 11.877 1.00 95.94 175 THR A N 1
ATOM 1368 C CA . THR A 1 175 ? 3.902 -17.248 11.408 1.00 95.94 175 THR A CA 1
ATOM 1369 C C . THR A 1 175 ? 3.454 -17.284 9.953 1.00 95.94 175 THR A C 1
ATOM 1371 O O . THR A 1 175 ? 4.125 -17.888 9.106 1.00 95.94 175 THR A O 1
ATOM 1374 N N . THR A 1 176 ? 2.360 -16.588 9.645 1.00 96.00 176 THR A N 1
ATOM 1375 C CA . THR A 1 176 ? 1.831 -16.483 8.283 1.00 96.00 176 THR A CA 1
ATOM 1376 C C . THR A 1 176 ? 2.785 -15.713 7.379 1.00 96.00 176 THR A C 1
ATOM 1378 O O . THR A 1 176 ? 3.125 -16.195 6.296 1.00 96.00 176 THR A O 1
ATOM 1381 N N . ALA A 1 177 ? 3.342 -14.599 7.853 1.00 96.06 177 ALA A N 1
ATOM 1382 C CA . ALA A 1 177 ? 4.292 -13.803 7.083 1.00 96.06 177 ALA A CA 1
ATOM 1383 C C . ALA A 1 177 ? 5.572 -14.589 6.712 1.00 96.06 177 ALA A C 1
ATOM 1385 O O . ALA A 1 177 ? 6.031 -14.574 5.564 1.00 96.06 177 ALA A O 1
ATOM 1386 N N . HIS A 1 178 ? 6.117 -15.393 7.634 1.00 95.88 178 HIS A N 1
ATOM 1387 C CA . HIS A 1 178 ? 7.232 -16.303 7.348 1.00 95.88 178 HIS A CA 1
ATOM 1388 C C . HIS A 1 178 ? 6.845 -17.456 6.412 1.00 95.88 178 HIS A C 1
ATOM 1390 O O . HIS A 1 178 ? 7.669 -17.946 5.635 1.00 95.88 178 HIS A O 1
ATOM 1396 N N . ARG A 1 179 ? 5.603 -17.943 6.471 1.00 96.81 179 ARG A N 1
ATOM 1397 C CA . ARG A 1 179 ? 5.111 -18.959 5.531 1.00 96.81 179 ARG A CA 1
ATOM 1398 C C . ARG A 1 179 ? 5.025 -18.396 4.114 1.00 96.81 179 ARG A C 1
ATOM 1400 O O . ARG A 1 179 ? 5.513 -19.043 3.194 1.00 96.81 179 ARG A O 1
ATOM 1407 N N . PHE A 1 180 ? 4.467 -17.205 3.941 1.00 97.25 180 PHE A N 1
ATOM 1408 C CA . PHE A 1 180 ? 4.236 -16.615 2.621 1.00 97.25 180 PHE A CA 1
ATOM 1409 C C . PHE A 1 180 ? 5.529 -16.088 2.005 1.00 97.25 180 PHE A C 1
ATOM 1411 O O . PHE A 1 180 ? 5.808 -16.373 0.844 1.00 97.25 180 PHE A O 1
ATOM 1418 N N . SER A 1 181 ? 6.404 -15.455 2.794 1.00 97.06 181 SER A N 1
ATOM 1419 C CA . SER A 1 181 ? 7.742 -15.073 2.315 1.00 97.06 181 SER A CA 1
ATOM 1420 C C . SER A 1 181 ? 8.534 -16.274 1.786 1.00 97.06 181 SER A C 1
ATOM 1422 O O . SER A 1 181 ? 9.256 -16.146 0.800 1.00 97.06 181 SER A O 1
ATOM 1424 N N . ARG A 1 182 ? 8.370 -17.478 2.360 1.00 97.31 182 ARG A N 1
ATOM 1425 C CA . ARG A 1 182 ? 8.953 -18.710 1.796 1.00 97.31 182 ARG A CA 1
ATOM 1426 C C . ARG A 1 182 ? 8.358 -19.086 0.438 1.00 97.31 182 ARG A C 1
ATOM 1428 O O . ARG A 1 182 ? 9.119 -19.532 -0.415 1.00 97.31 182 ARG A O 1
ATOM 1435 N N . VAL A 1 183 ? 7.054 -18.896 0.222 1.00 98.19 183 VAL A N 1
ATOM 1436 C CA . VAL A 1 183 ? 6.411 -19.107 -1.090 1.00 98.19 183 VAL A CA 1
ATOM 1437 C C . VAL A 1 183 ? 6.993 -18.134 -2.115 1.00 98.19 183 VAL A C 1
ATOM 1439 O O . VAL A 1 183 ? 7.538 -18.576 -3.126 1.00 98.19 183 VAL A O 1
ATOM 1442 N N . TYR A 1 184 ? 7.002 -16.832 -1.818 1.00 98.12 184 TYR A N 1
ATOM 1443 C CA . TYR A 1 184 ? 7.584 -15.827 -2.712 1.00 98.12 184 TYR A CA 1
ATOM 1444 C C . TYR A 1 184 ? 9.054 -16.114 -3.030 1.00 98.12 184 TYR A C 1
ATOM 1446 O O . TYR A 1 184 ? 9.462 -16.071 -4.189 1.00 98.12 184 TYR A O 1
ATOM 1454 N N . ARG A 1 185 ? 9.860 -16.478 -2.026 1.00 97.19 185 ARG A N 1
ATOM 1455 C CA . ARG A 1 185 ? 11.273 -16.834 -2.225 1.00 97.19 185 ARG A CA 1
ATOM 1456 C C . ARG A 1 185 ? 11.449 -18.092 -3.069 1.00 97.19 185 ARG A C 1
ATOM 1458 O O . ARG A 1 185 ? 12.311 -18.100 -3.941 1.00 97.19 185 ARG A O 1
ATOM 1465 N N . ARG A 1 186 ? 10.641 -19.133 -2.839 1.00 98.00 186 ARG A N 1
ATOM 1466 C CA . ARG A 1 186 ? 10.678 -20.389 -3.608 1.00 98.00 186 ARG A CA 1
ATOM 1467 C C . ARG A 1 186 ? 10.463 -20.145 -5.100 1.00 98.00 186 ARG A C 1
ATOM 1469 O O . ARG A 1 186 ? 11.102 -20.804 -5.910 1.00 98.00 186 ARG A O 1
ATOM 1476 N N . HIS A 1 187 ? 9.585 -19.209 -5.443 1.00 97.88 187 HIS A N 1
ATOM 1477 C CA . HIS A 1 187 ? 9.267 -18.874 -6.829 1.00 97.88 187 HIS A CA 1
ATOM 1478 C C . HIS A 1 187 ? 10.115 -17.728 -7.401 1.00 97.88 187 HIS A C 1
ATOM 1480 O O . HIS A 1 187 ? 9.979 -17.414 -8.576 1.00 97.88 187 HIS A O 1
ATOM 1486 N N . GLY A 1 188 ? 11.007 -17.112 -6.613 1.00 96.94 188 GLY A N 1
ATOM 1487 C CA . GLY A 1 188 ? 11.829 -15.980 -7.060 1.00 96.94 188 GLY A CA 1
ATOM 1488 C C . GLY A 1 188 ? 11.067 -14.653 -7.183 1.00 96.94 188 GLY A C 1
ATOM 1489 O O . GLY A 1 188 ? 11.499 -13.768 -7.915 1.00 96.94 188 GLY A O 1
ATOM 1490 N N . ALA A 1 189 ? 9.938 -14.521 -6.484 1.00 97.06 189 ALA A N 1
ATOM 1491 C CA . ALA A 1 189 ? 9.064 -13.347 -6.499 1.00 97.06 189 ALA A CA 1
ATOM 1492 C C . ALA A 1 189 ? 9.250 -12.410 -5.291 1.00 97.06 189 ALA A C 1
ATOM 1494 O O . ALA A 1 189 ? 8.673 -11.333 -5.279 1.00 97.06 189 ALA A O 1
ATOM 1495 N N . TRP A 1 190 ? 10.036 -12.804 -4.282 1.00 96.56 190 TRP A N 1
ATOM 1496 C CA . TRP A 1 190 ? 10.281 -11.989 -3.084 1.00 96.56 190 TRP A CA 1
ATOM 1497 C C . TRP A 1 190 ? 11.066 -10.719 -3.426 1.00 96.56 190 TRP A C 1
ATOM 1499 O O . TRP A 1 190 ? 12.206 -10.813 -3.890 1.00 96.56 190 TRP A O 1
ATOM 1509 N N . THR A 1 191 ? 10.481 -9.545 -3.179 1.00 89.88 191 THR A N 1
ATOM 1510 C CA . THR A 1 191 ? 11.077 -8.257 -3.574 1.00 89.88 191 THR A CA 1
ATOM 1511 C C . THR A 1 191 ? 11.818 -7.537 -2.448 1.00 89.88 191 THR A C 1
ATOM 1513 O O . THR A 1 191 ? 12.485 -6.527 -2.687 1.00 89.88 191 THR A O 1
ATOM 1516 N N . TRP A 1 192 ? 11.752 -8.067 -1.225 1.00 91.62 192 TRP A N 1
ATOM 1517 C CA . TRP A 1 192 ? 12.292 -7.410 -0.040 1.00 91.62 192 TRP A CA 1
ATOM 1518 C C . TRP A 1 192 ? 13.578 -8.058 0.497 1.00 91.62 192 TRP A C 1
ATOM 1520 O O . TRP A 1 192 ? 14.094 -9.047 -0.025 1.00 91.62 192 TRP A O 1
ATOM 1530 N N . SER A 1 193 ? 14.148 -7.497 1.566 1.00 88.12 193 SER A N 1
ATOM 1531 C CA . SER A 1 193 ? 15.373 -8.040 2.168 1.00 88.12 193 SER A CA 1
ATOM 1532 C C . SER A 1 193 ? 15.144 -9.439 2.750 1.00 88.12 193 SER A C 1
ATOM 1534 O O . SER A 1 193 ? 14.164 -9.672 3.456 1.00 88.12 193 SER A O 1
ATOM 1536 N N . LEU A 1 194 ? 16.092 -10.362 2.538 1.00 86.94 194 LEU A N 1
ATOM 1537 C CA . LEU A 1 194 ? 16.118 -11.672 3.216 1.00 86.94 194 LEU A CA 1
ATOM 1538 C C . LEU A 1 194 ? 16.239 -11.549 4.742 1.00 86.94 194 LEU A C 1
ATOM 1540 O O . LEU A 1 194 ? 15.939 -12.490 5.470 1.00 86.94 194 LEU A O 1
ATOM 1544 N N . PHE A 1 195 ? 16.681 -10.382 5.203 1.00 86.38 195 PHE A N 1
ATOM 1545 C CA . PHE A 1 195 ? 16.905 -10.040 6.599 1.00 86.38 195 PHE A CA 1
ATOM 1546 C C . PHE A 1 195 ? 15.790 -9.160 7.165 1.00 86.38 195 PHE A C 1
ATOM 1548 O O . PHE A 1 195 ? 16.003 -8.456 8.152 1.00 86.38 195 PHE A O 1
ATOM 1555 N N . HIS A 1 196 ? 14.625 -9.126 6.522 1.00 90.12 196 HIS A N 1
ATOM 1556 C CA . HIS A 1 196 ? 13.497 -8.369 7.036 1.00 90.12 196 HIS A CA 1
ATOM 1557 C C . HIS A 1 196 ? 13.024 -8.920 8.383 1.00 90.12 196 HIS A C 1
ATOM 1559 O O . HIS A 1 196 ? 12.877 -10.130 8.565 1.00 90.12 196 HIS A O 1
ATOM 1565 N N . ARG A 1 197 ? 12.776 -8.009 9.323 1.00 90.69 197 ARG A N 1
ATOM 1566 C CA . ARG A 1 197 ? 12.215 -8.298 10.635 1.00 90.69 197 ARG A CA 1
ATOM 1567 C C . ARG A 1 197 ? 10.897 -7.555 10.785 1.00 90.69 197 ARG A C 1
ATOM 1569 O O . ARG A 1 197 ? 10.898 -6.331 10.889 1.00 90.69 197 ARG A O 1
ATOM 1576 N N . TRP A 1 198 ? 9.814 -8.312 10.903 1.00 93.06 198 TRP A N 1
ATOM 1577 C CA . TRP A 1 198 ? 8.522 -7.779 11.318 1.00 93.06 198 TRP A CA 1
ATOM 1578 C C . TRP A 1 198 ? 8.626 -7.064 12.671 1.00 93.06 198 TRP A C 1
ATOM 1580 O O . TRP A 1 198 ? 9.302 -7.572 13.578 1.00 93.06 198 TRP A O 1
ATOM 1590 N N . PRO A 1 199 ? 7.974 -5.901 12.837 1.00 92.44 199 PRO A N 1
ATOM 1591 C CA . PRO A 1 199 ? 8.002 -5.153 14.090 1.00 92.44 199 PRO A CA 1
ATOM 1592 C C . PRO A 1 199 ? 7.346 -5.951 15.230 1.00 92.44 199 PRO A C 1
ATOM 1594 O O . PRO A 1 199 ? 6.762 -7.016 15.026 1.00 92.44 199 PRO A O 1
ATOM 1597 N N . ALA A 1 200 ? 7.493 -5.480 16.470 1.00 91.62 200 ALA A N 1
ATOM 1598 C CA . ALA A 1 200 ? 6.751 -6.042 17.607 1.00 91.62 200 ALA A CA 1
ATOM 1599 C C . ALA A 1 200 ? 5.259 -5.691 17.535 1.00 91.62 200 ALA A C 1
ATOM 1601 O O . ALA A 1 200 ? 4.421 -6.516 17.878 1.00 91.62 200 ALA A O 1
ATOM 1602 N N . GLU A 1 201 ? 4.965 -4.493 17.043 1.00 93.50 201 GLU A N 1
ATOM 1603 C CA . GLU A 1 201 ? 3.631 -3.927 16.924 1.00 93.50 201 GLU A CA 1
ATOM 1604 C C . GLU A 1 201 ? 3.597 -3.016 15.691 1.00 93.50 201 GLU A C 1
ATOM 1606 O O . GLU A 1 201 ? 4.571 -2.312 15.405 1.00 93.50 201 GLU A O 1
ATOM 1611 N N . GLU A 1 202 ? 2.487 -3.051 14.966 1.00 95.19 202 GLU A N 1
ATOM 1612 C CA . GLU A 1 202 ? 2.098 -2.109 13.919 1.00 95.19 202 GLU A CA 1
ATOM 1613 C C . GLU A 1 202 ? 1.005 -1.191 14.481 1.00 95.19 202 GLU A C 1
ATOM 1615 O O . GLU A 1 202 ? 0.190 -1.618 15.299 1.00 95.19 202 GLU A O 1
ATOM 1620 N N . MET A 1 203 ? 0.949 0.061 14.025 1.00 96.81 203 MET A N 1
ATOM 1621 C CA . MET A 1 203 ? -0.182 0.947 14.312 1.00 96.81 203 MET A CA 1
ATOM 1622 C C . MET A 1 203 ? -0.987 1.151 13.034 1.00 96.81 203 MET A C 1
ATOM 1624 O O . MET A 1 203 ? -0.428 1.552 12.010 1.00 96.81 203 MET A O 1
ATOM 1628 N N . LEU A 1 204 ? -2.288 0.879 13.103 1.00 97.88 204 LEU A N 1
ATOM 1629 C CA . LEU A 1 204 ? -3.241 1.172 12.038 1.00 97.88 204 LEU A CA 1
ATOM 1630 C C . LEU A 1 204 ? -3.997 2.456 12.362 1.00 97.88 204 LEU A C 1
ATOM 1632 O O . LEU A 1 204 ? -4.384 2.658 13.511 1.00 97.88 204 LEU A O 1
ATOM 1636 N N . TYR A 1 205 ? -4.267 3.266 11.347 1.00 97.62 205 TYR A N 1
ATOM 1637 C CA . TYR A 1 205 ? -5.077 4.476 11.444 1.00 97.62 205 TYR A CA 1
ATOM 1638 C C . TYR A 1 205 ? -6.309 4.342 10.559 1.00 97.62 205 TYR A C 1
ATOM 1640 O O . TYR A 1 205 ? -6.188 3.989 9.386 1.00 97.62 205 TYR A O 1
ATOM 1648 N N . ALA A 1 206 ? -7.479 4.615 11.127 1.00 97.38 206 ALA A N 1
ATOM 1649 C CA . ALA A 1 206 ? -8.746 4.666 10.421 1.00 97.38 206 ALA A CA 1
ATOM 1650 C C . ALA A 1 206 ? -8.971 6.053 9.836 1.00 97.38 206 ALA A C 1
ATOM 1652 O O . ALA A 1 206 ? -8.783 7.059 10.515 1.00 97.38 206 ALA A O 1
ATOM 1653 N N . GLN A 1 207 ? -9.479 6.093 8.619 1.00 94.69 207 GLN A N 1
ATOM 1654 C CA . GLN A 1 207 ? -10.037 7.262 7.977 1.00 94.69 207 GLN A CA 1
ATOM 1655 C C . GLN A 1 207 ? -11.499 6.950 7.668 1.00 94.69 207 GLN A C 1
ATOM 1657 O O . GLN A 1 207 ? -11.792 6.145 6.780 1.00 94.69 207 GLN A O 1
ATOM 1662 N N . ALA A 1 208 ? -12.416 7.567 8.411 1.00 90.75 208 ALA A N 1
ATOM 1663 C CA . ALA A 1 208 ? -13.846 7.468 8.136 1.00 90.75 208 ALA A CA 1
ATOM 1664 C C . ALA A 1 208 ? -14.216 8.172 6.809 1.00 90.75 208 ALA A C 1
ATOM 1666 O O . ALA A 1 208 ? -13.499 9.093 6.386 1.00 90.75 208 ALA A O 1
ATOM 1667 N N . PRO A 1 209 ? -15.335 7.785 6.164 1.00 87.62 209 PRO A N 1
ATOM 1668 C CA . PRO A 1 209 ? -15.872 8.493 5.004 1.00 87.62 209 PRO A CA 1
ATOM 1669 C C . PRO A 1 209 ? -16.014 10.003 5.237 1.00 87.62 209 PRO A C 1
ATOM 1671 O O . PRO A 1 209 ? -16.215 10.472 6.361 1.00 87.62 209 PRO A O 1
ATOM 1674 N N . ALA A 1 210 ? -15.898 10.785 4.163 1.00 74.25 210 ALA A N 1
ATOM 1675 C CA . ALA A 1 210 ? -16.186 12.214 4.220 1.00 74.25 210 ALA A CA 1
ATOM 1676 C C . ALA A 1 210 ? -17.668 12.441 4.574 1.00 74.25 210 ALA A C 1
ATOM 1678 O O . ALA A 1 210 ? -18.534 11.738 4.062 1.00 74.25 210 ALA A O 1
ATOM 1679 N N . GLY A 1 211 ? -17.949 13.413 5.446 1.00 69.69 211 GLY A N 1
ATOM 1680 C CA . GLY A 1 211 ? -19.306 13.701 5.929 1.00 69.69 211 GLY A CA 1
ATOM 1681 C C . GLY A 1 211 ? -19.713 12.955 7.203 1.00 69.69 211 GLY A C 1
ATOM 1682 O O . GLY A 1 211 ? -20.813 13.176 7.691 1.00 69.69 211 GLY A O 1
ATOM 1683 N N . ASN A 1 212 ? -18.841 12.107 7.756 1.00 73.81 212 ASN A N 1
ATOM 1684 C CA . ASN A 1 212 ? -18.980 11.658 9.137 1.00 73.81 212 ASN A CA 1
ATOM 1685 C C . ASN A 1 212 ? -18.497 12.775 10.087 1.00 73.81 212 ASN A C 1
ATOM 1687 O O . ASN A 1 212 ? -17.436 13.357 9.847 1.00 73.81 212 ASN A O 1
ATOM 1691 N N . ASP A 1 213 ? -19.261 13.051 11.147 1.00 72.94 213 ASP A N 1
ATOM 1692 C CA . ASP A 1 213 ? -18.982 14.092 12.152 1.00 72.94 213 ASP A CA 1
ATOM 1693 C C . ASP A 1 213 ? -17.869 13.696 13.144 1.00 72.94 213 ASP A C 1
ATOM 1695 O O . ASP A 1 213 ? -17.549 14.443 14.072 1.00 72.94 213 ASP A O 1
ATOM 1699 N N . ASP A 1 214 ? -17.256 12.524 12.954 1.00 79.69 214 ASP A N 1
ATOM 1700 C CA . ASP A 1 214 ? -16.128 12.065 13.756 1.00 79.69 214 ASP A CA 1
ATOM 1701 C C . ASP A 1 214 ? -14.967 13.067 13.729 1.00 79.69 214 ASP A C 1
ATOM 1703 O O . ASP A 1 214 ? -14.463 13.473 12.674 1.00 79.69 214 ASP A O 1
ATOM 1707 N N . ALA A 1 215 ? -14.481 13.409 14.924 1.00 82.31 215 ALA A N 1
ATOM 1708 C CA . ALA A 1 215 ? -13.295 14.232 15.076 1.00 82.31 215 ALA A CA 1
ATOM 1709 C C . ALA A 1 215 ? -12.101 13.577 14.366 1.00 82.31 215 ALA A C 1
ATOM 1711 O O . ALA A 1 215 ? -11.780 12.406 14.584 1.00 82.31 215 ALA A O 1
ATOM 1712 N N . ARG A 1 216 ? -11.426 14.360 13.521 1.00 89.38 216 ARG A N 1
ATOM 1713 C CA . ARG A 1 216 ? -10.180 13.949 12.877 1.00 89.38 216 ARG A CA 1
ATOM 1714 C C . ARG A 1 216 ? -8.989 14.475 13.662 1.00 89.38 216 ARG A C 1
ATOM 1716 O O . ARG A 1 216 ? -8.983 15.619 14.111 1.00 89.38 216 ARG A O 1
ATOM 1723 N N . TYR A 1 217 ? -7.968 13.644 13.763 1.00 91.75 217 TYR A N 1
ATOM 1724 C CA . TYR A 1 217 ? -6.720 13.921 14.450 1.00 91.75 217 TYR A CA 1
ATOM 1725 C C . TYR A 1 217 ? -5.575 14.033 13.444 1.00 91.75 217 TYR A C 1
ATOM 1727 O O . TYR A 1 217 ? -5.552 13.362 12.407 1.00 91.75 217 TYR A O 1
ATOM 1735 N N . GLU A 1 218 ? -4.614 14.891 13.760 1.00 93.06 218 GLU A N 1
ATOM 1736 C CA . GLU A 1 218 ? -3.321 14.961 13.079 1.00 93.06 218 GLU A CA 1
ATOM 1737 C C . GLU A 1 218 ? -2.433 13.770 13.467 1.00 93.06 218 GLU A C 1
ATOM 1739 O O . GLU A 1 218 ? -2.653 13.116 14.488 1.00 93.06 218 GLU A O 1
ATOM 1744 N N . LEU A 1 219 ? -1.392 13.492 12.678 1.00 93.12 219 LEU A N 1
ATOM 1745 C CA . LEU A 1 219 ? -0.360 12.510 13.054 1.00 93.12 219 LEU A CA 1
ATOM 1746 C C . LEU A 1 219 ? 0.799 13.146 13.844 1.00 93.12 219 LEU A C 1
ATOM 1748 O O . LEU A 1 219 ? 1.765 12.458 14.181 1.00 93.12 219 LEU A O 1
ATOM 1752 N N . SER A 1 220 ? 0.733 14.447 14.128 1.00 88.62 220 SER A N 1
ATOM 1753 C CA . SER A 1 220 ? 1.703 15.175 14.949 1.00 88.62 220 SER A CA 1
ATOM 1754 C C . SER A 1 220 ? 1.935 14.453 16.286 1.00 88.62 220 SER A C 1
ATOM 1756 O O . SER A 1 220 ? 1.009 14.186 17.050 1.00 88.62 220 SER A O 1
ATOM 1758 N N . GLY A 1 221 ? 3.187 14.099 16.577 1.00 90.06 221 GLY A N 1
ATOM 1759 C CA . GLY A 1 221 ? 3.588 13.365 17.777 1.00 90.06 221 GLY A CA 1
ATOM 1760 C C . GLY A 1 221 ? 3.569 11.836 17.665 1.00 90.06 221 GLY A C 1
ATOM 1761 O O . GLY A 1 221 ? 4.182 11.189 18.526 1.00 90.06 221 GLY A O 1
ATOM 1762 N N . GLU A 1 222 ? 2.951 11.261 16.626 1.00 94.00 222 GLU A N 1
ATOM 1763 C CA . GLU A 1 222 ? 2.882 9.813 16.404 1.00 94.00 222 GLU A CA 1
ATOM 1764 C C . GLU A 1 222 ? 4.243 9.205 16.040 1.00 94.00 222 GLU A C 1
ATOM 1766 O O . GLU A 1 222 ? 5.158 9.866 15.532 1.00 94.00 222 GLU A O 1
ATOM 1771 N N . ARG A 1 223 ? 4.382 7.898 16.293 1.00 94.31 223 ARG A N 1
ATOM 1772 C CA . ARG A 1 223 ? 5.574 7.123 15.926 1.00 94.31 223 ARG A CA 1
ATOM 1773 C C . ARG A 1 223 ? 5.297 6.291 14.682 1.00 94.31 223 ARG A C 1
ATOM 1775 O O . ARG A 1 223 ? 4.452 5.398 14.693 1.00 94.31 223 ARG A O 1
ATOM 1782 N N . LEU A 1 224 ? 6.066 6.545 13.633 1.00 95.75 224 LEU A N 1
ATOM 1783 C CA . LEU A 1 224 ? 6.059 5.765 12.401 1.00 95.75 224 LEU A CA 1
ATOM 1784 C C . LEU A 1 224 ? 7.192 4.738 12.418 1.00 95.75 224 LEU A C 1
ATOM 1786 O O . LEU A 1 224 ? 8.286 5.048 12.887 1.00 95.75 224 LEU A O 1
ATOM 1790 N N . LEU A 1 225 ? 6.958 3.534 11.900 1.00 95.31 225 LEU A N 1
ATOM 1791 C CA . LEU A 1 225 ? 7.962 2.475 11.792 1.00 95.31 225 LEU A CA 1
ATOM 1792 C C . LEU A 1 225 ? 8.916 2.760 10.628 1.00 95.31 225 LEU A C 1
ATOM 1794 O O . LEU A 1 225 ? 8.495 2.810 9.478 1.00 95.31 225 LEU A O 1
ATOM 1798 N N . ASP A 1 226 ? 10.209 2.923 10.907 1.00 94.19 226 ASP A N 1
ATOM 1799 C CA . ASP A 1 226 ? 11.216 3.139 9.866 1.00 94.19 226 ASP A CA 1
ATOM 1800 C C . ASP A 1 226 ? 11.560 1.811 9.187 1.00 94.19 226 ASP A C 1
ATOM 1802 O O . ASP A 1 226 ? 12.211 0.946 9.780 1.00 94.19 226 ASP A O 1
ATOM 1806 N N . VAL A 1 227 ? 11.179 1.670 7.918 1.00 92.44 227 VAL A N 1
ATOM 1807 C CA . VAL A 1 227 ? 11.443 0.476 7.099 1.00 92.44 227 VAL A CA 1
ATOM 1808 C C . VAL A 1 227 ? 12.929 0.096 7.055 1.00 92.44 227 VAL A C 1
ATOM 1810 O O . VAL A 1 227 ? 13.259 -1.087 6.967 1.00 92.44 227 VAL A O 1
ATOM 1813 N N . ALA A 1 228 ? 13.848 1.064 7.162 1.00 87.62 228 ALA A N 1
ATOM 1814 C CA . ALA A 1 228 ? 15.285 0.794 7.192 1.00 87.62 228 ALA A CA 1
ATOM 1815 C C . ALA A 1 228 ? 15.743 0.189 8.531 1.00 87.62 228 ALA A C 1
ATOM 1817 O O . ALA A 1 228 ? 16.732 -0.541 8.567 1.00 87.62 228 ALA A O 1
ATOM 1818 N N . GLY A 1 229 ? 15.032 0.475 9.627 1.00 82.88 229 GLY A N 1
ATOM 1819 C CA . GLY A 1 229 ? 15.263 -0.116 10.950 1.00 82.88 229 GLY A CA 1
ATOM 1820 C C . GLY A 1 229 ? 14.698 -1.534 11.102 1.00 82.88 229 GLY A C 1
ATOM 1821 O O . GLY A 1 229 ? 14.962 -2.210 12.096 1.00 82.88 229 GLY A O 1
ATOM 1822 N N . LEU A 1 230 ? 13.947 -2.013 10.108 1.00 83.69 230 LEU A N 1
ATOM 1823 C CA . LEU A 1 230 ? 13.375 -3.362 10.061 1.00 83.69 230 LEU A CA 1
ATOM 1824 C C . LEU A 1 230 ? 14.272 -4.362 9.312 1.00 83.69 230 LEU A C 1
ATOM 1826 O O . LEU A 1 230 ? 13.803 -5.403 8.853 1.00 83.69 230 LEU A O 1
ATOM 1830 N N . GLN A 1 231 ? 15.566 -4.059 9.182 1.00 79.56 231 GLN A N 1
ATOM 1831 C CA . GLN A 1 231 ? 16.574 -4.954 8.611 1.00 79.56 231 GLN A CA 1
ATOM 1832 C C . GLN A 1 231 ? 17.484 -5.513 9.718 1.00 79.56 231 GLN A C 1
ATOM 1834 O O . GLN A 1 231 ? 18.072 -4.757 10.489 1.00 79.56 231 GLN A O 1
ATOM 1839 N N . TRP A 1 232 ? 17.621 -6.842 9.790 1.00 62.97 232 TRP A N 1
ATOM 1840 C CA . TRP A 1 232 ? 18.310 -7.563 10.875 1.00 62.97 232 TRP A CA 1
ATOM 1841 C C . TRP A 1 232 ? 19.789 -7.183 11.048 1.00 62.97 232 TRP A C 1
ATOM 1843 O O . TRP A 1 232 ? 20.293 -7.189 12.165 1.00 62.97 232 TRP A O 1
ATOM 1853 N N . TRP A 1 233 ? 20.475 -6.800 9.969 1.00 60.19 233 TRP A N 1
ATOM 1854 C CA . TRP A 1 233 ? 21.899 -6.441 9.986 1.00 60.19 233 TRP A CA 1
ATOM 1855 C C . TRP A 1 233 ? 22.174 -4.990 10.412 1.00 60.19 233 TRP A C 1
ATOM 1857 O O . TRP A 1 233 ? 23.332 -4.588 10.468 1.00 60.19 233 TRP A O 1
ATOM 1867 N N . ALA A 1 234 ? 21.136 -4.208 10.733 1.00 58.38 234 ALA A N 1
ATOM 1868 C CA . ALA A 1 234 ? 21.271 -2.835 11.217 1.00 58.38 234 ALA A CA 1
ATOM 1869 C C . ALA A 1 234 ? 20.543 -2.604 12.562 1.00 58.38 234 ALA A C 1
ATOM 1871 O O . ALA A 1 234 ? 19.724 -1.687 12.660 1.00 58.38 234 ALA A O 1
ATOM 1872 N N . PRO A 1 235 ? 20.833 -3.387 13.625 1.00 57.06 235 PRO A N 1
ATOM 1873 C CA . PRO A 1 235 ? 20.150 -3.281 14.920 1.00 57.06 235 PRO A CA 1
ATOM 1874 C C . PRO A 1 235 ? 20.336 -1.919 15.612 1.00 57.06 235 PRO A C 1
ATOM 1876 O O . PRO A 1 235 ? 19.564 -1.578 16.502 1.00 57.06 235 PRO A O 1
ATOM 1879 N N . TRP A 1 236 ? 21.333 -1.131 15.194 1.00 57.09 236 TRP A N 1
ATOM 1880 C CA . TRP A 1 236 ? 21.581 0.234 15.670 1.00 57.09 236 TRP A CA 1
ATOM 1881 C C . TRP A 1 236 ? 20.688 1.298 15.015 1.00 57.09 236 TRP A C 1
ATOM 1883 O O . TRP A 1 236 ? 20.644 2.437 15.485 1.00 57.09 236 TRP A O 1
ATOM 1893 N N . ARG A 1 237 ? 19.991 0.985 13.914 1.00 61.47 237 ARG A N 1
ATOM 1894 C CA . ARG A 1 237 ? 19.071 1.938 13.282 1.00 61.47 237 ARG A CA 1
ATOM 1895 C C . ARG A 1 237 ? 17.802 2.054 14.117 1.00 61.47 237 ARG A C 1
ATOM 1897 O O . ARG A 1 237 ? 17.242 1.061 14.574 1.00 61.47 237 ARG A O 1
ATOM 1904 N N . ARG A 1 238 ? 17.323 3.289 14.289 1.00 71.69 238 ARG A N 1
ATOM 1905 C CA . ARG A 1 238 ? 16.041 3.543 14.952 1.00 71.69 238 ARG A CA 1
ATOM 1906 C C . ARG A 1 238 ? 14.939 2.821 14.180 1.00 71.69 238 ARG A C 1
ATOM 1908 O O . ARG A 1 238 ? 14.784 3.034 12.985 1.00 71.69 238 ARG A O 1
ATOM 1915 N N . VAL A 1 239 ? 14.169 1.997 14.886 1.00 81.81 239 VAL A N 1
ATOM 1916 C CA . VAL A 1 239 ? 13.027 1.251 14.327 1.00 81.81 239 VAL A CA 1
ATOM 1917 C C . VAL A 1 239 ? 11.825 2.167 14.081 1.00 81.81 239 VAL A C 1
ATOM 1919 O O . VAL A 1 239 ? 10.875 1.782 13.413 1.00 81.81 239 VAL A O 1
ATOM 1922 N N . SER A 1 240 ? 11.862 3.400 14.592 1.00 87.12 240 SER A N 1
ATOM 1923 C CA . SER A 1 240 ? 10.780 4.362 14.424 1.00 87.12 240 SER A CA 1
ATOM 1924 C C . SER A 1 240 ? 11.270 5.802 14.304 1.00 87.12 240 SER A C 1
ATOM 1926 O O . SER A 1 240 ? 12.271 6.172 14.927 1.00 87.12 240 SER A O 1
ATOM 1928 N N . ARG A 1 241 ? 10.490 6.629 13.612 1.00 91.00 241 ARG A N 1
ATOM 1929 C CA . ARG A 1 241 ? 10.603 8.091 13.554 1.00 91.00 241 ARG A CA 1
ATOM 1930 C C . ARG A 1 241 ? 9.393 8.713 14.235 1.00 91.00 241 ARG A C 1
ATOM 1932 O O . ARG A 1 241 ? 8.307 8.149 14.166 1.00 91.00 241 ARG A O 1
ATOM 1939 N N . ARG A 1 242 ? 9.581 9.849 14.900 1.00 91.38 242 ARG A N 1
ATOM 1940 C CA . ARG A 1 242 ? 8.474 10.624 15.462 1.00 91.38 242 ARG A CA 1
ATOM 1941 C C . ARG A 1 242 ? 8.134 11.747 14.496 1.00 91.38 242 ARG A C 1
ATOM 1943 O O . ARG A 1 242 ? 9.057 12.375 13.984 1.00 91.38 242 ARG A O 1
ATOM 1950 N N . LEU A 1 243 ? 6.850 11.929 14.217 1.00 87.75 243 LEU A N 1
ATOM 1951 C CA . LEU A 1 243 ? 6.367 13.100 13.497 1.00 87.75 243 LEU A CA 1
ATOM 1952 C C . LEU A 1 243 ? 6.361 14.285 14.463 1.00 87.75 243 LEU A C 1
ATOM 1954 O O . LEU A 1 243 ? 5.798 14.181 15.552 1.00 87.75 243 LEU A O 1
ATOM 1958 N N . ASP A 1 244 ? 7.039 15.357 14.067 1.00 78.75 244 ASP A N 1
ATOM 1959 C CA . ASP A 1 244 ? 7.090 16.633 14.785 1.00 78.75 244 ASP A CA 1
ATOM 1960 C C . ASP A 1 244 ? 6.086 17.616 14.186 1.00 78.75 244 ASP A C 1
ATOM 1962 O O . ASP A 1 244 ? 6.009 17.657 12.929 1.00 78.75 244 ASP A O 1
#

Sequence (244 aa):
MVAHPDDEILWLSGLVSSAGQVVFCFGDPFERPKLAAARRQAVAALPLPGLVDLQIPESGARFSADWTRPRLTPSGIEVTDDAARARYEANFLMLVDRLRPVLAGCGDVYTHNPWGEYGHTEHIQVHRAVVALQAELGFTTWFSNYVGARSWPLAREVARQPCWTARRPIAPDRTTAHRFSRVYRRHGAWTWSLFHRWPAEEMLYAQAPAGNDDARYELSGERLLDVAGLQWWAPWRRVSRRLD

Radius of gyration: 16.82 Å; chains: 1; bounding box: 42×40×38 Å

pLDDT: mean 94.05, std 7.41, range [57.06, 98.81]